Protein AF-0000000075571317 (afdb_homodimer)

Radius of gyration: 36.0 Å; Cα contacts (8 Å, |Δi|>4): 245; chains: 2; bounding box: 168×91×66 Å

InterPro domains:
  IPR026512 RGS7BP/RGS9BP family [PTHR21029] (3-105)

Sequence (342 aa):
MRQHSMANPKKIQELVHECNVQLALFRVATQGIGTAQDGASLRREVETAGRACQKAVEAANNVVLPQLRADEAEIARHGSLFIGCVGAYLIEMKRCVKLEKTFPAPTEPSVTRNQVERVESILDTLENLITVHYSTNEQPCLDKLQVTPRRRRATSCRPQCVCSKLKTSYAMRQHSMANPKKIQELVHECNVQLALFRVATQGIGTAQDGASLRREVETAGRACQKAVEAANNVVLPQLRADEAEIARHGSLFIGCVGAYLIEMKRCVKLEKTFPAPTEPSVTRNQVERVESILDTLENLITVHYSTNEQPCLDKLQVTPRRRRATSCRPQCVCSKLKTSYA

Secondary structure (DSSP, 8-state):
--------HHHHHHHHHHHHHHHHHHHHHHHTTTSTT-SHHHHHHHHHHHHHHHHHHHHHHHHHHHHHHHHHHHHHHHHHHHHHHHHHHHHHHHHHHHHHHHS--SS--SS-HHHHHHHHHHHHHHHHHHHHHHHHH----TTTT--------------------------/--------HHHHHHHHHHHHHHHHHHHHHHHTTTSTT-SHHHHHHHHHHHHHHHHHHHHHHHHHHHHHHHHHHHHHHHHHHHHHHHHHHHHHHHHHHHHHHHS--SS--SS-HHHHHHHHHHHHHHHHHHHHHHHHH--SHHHHT--------------------------

Organism: Caenorhabditis brenneri (NCBI:txid135651)

Solvent-accessible surface area (backbone atoms only — not comparable to full-atom values): 19622 Å² total; per-residue (Å²): 126,80,74,76,71,65,70,52,69,65,55,55,52,50,36,49,47,50,28,49,56,30,40,51,50,22,50,55,38,48,65,36,62,78,45,93,66,45,49,72,72,43,52,50,46,26,28,52,27,42,50,50,23,49,51,35,45,51,57,34,48,70,50,49,50,60,37,51,54,50,54,51,50,50,49,44,51,56,48,49,56,48,48,51,50,53,49,53,48,51,53,49,49,54,49,44,49,50,49,44,67,76,44,70,62,104,61,81,74,66,62,51,71,69,58,52,51,50,53,50,52,52,46,51,55,53,47,51,67,33,53,34,53,48,70,62,63,58,66,75,55,70,62,68,62,58,66,68,74,71,73,71,74,78,74,78,76,74,78,75,74,77,74,75,77,74,78,84,77,78,127,128,80,73,77,69,65,70,52,70,63,56,55,51,50,35,49,47,51,27,49,53,30,42,50,50,21,49,56,38,47,65,34,60,78,46,95,66,46,48,71,70,44,52,50,46,26,29,52,28,41,50,50,22,50,52,34,46,52,56,34,46,70,52,49,51,61,36,50,54,51,54,52,50,50,48,43,51,58,48,50,55,47,47,51,51,53,50,54,47,50,53,50,50,52,50,44,47,51,50,43,67,77,44,70,63,102,61,80,76,66,62,53,71,70,58,53,52,52,52,50,51,53,47,51,56,54,48,53,68,36,54,36,52,49,69,58,67,60,63,66,61,73,62,70,57,56,66,69,73,70,70,70,71,74,71,74,70,72,72,71,71,71,68,76,71,80,68,85,82,87,124

Nearest PDB structures (foldseek):
  4igg-assembly1_B  TM=5.575E-01  e=1.790E+00  Homo sapiens
  6zsj-assembly1_C  TM=6.523E-01  e=3.283E+00  Homo sapiens
  4igg-assembly1_A  TM=5.765E-01  e=2.359E+00  Homo sapiens
  1dov-assembly1_A  TM=4.696E-01  e=2.232E+00  Mus musculus
  6zsi-assembly1_C  TM=5.545E-01  e=3.874E+00  Homo sapiens

pLDDT: mean 77.48, std 28.89, range [19.06, 98.81]

Foldseek 3Di:
DPPPPLPDPVVLVVLVVQLVVLVVQLVVLVVCDPHPNDDDVSVVSNVVSVVSNVVSVVVSCVRPVVSVVVVLVVLLVVLVVVLVVLVVVLVVLVVQVVVCVVPPDPDPRPHDPVNSVVSVVVSVVSCVVNVVSVVVPPDCVVVVVPVPPPPPPPPPPPPPPVPPPPDPPPD/DPPPPLPDPVVLVVLVVQLVVLVVQLVVLVVCDPHPNDDDVSVVSNVVSVVSNVVSVVVSCVRPVVSVVVVLVVLLVVLVVVLVVLVVVLVVLVVQVVVCVVPPDPDDRPHDPVNSVVSVVVSVVSCVVNVVSVVVPPPDVVVVVPVPVPPPPPPCPPPPCCVVPDDDDDD

Structure (mmCIF, N/CA/C/O backbone):
data_AF-0000000075571317-model_v1
#
loop_
_entity.id
_entity.type
_entity.pdbx_description
1 polymer 'CBN-RSBP-1 protein'
#
loop_
_atom_site.group_PDB
_atom_site.id
_atom_site.type_symbol
_atom_site.label_atom_id
_atom_site.label_alt_id
_atom_site.label_comp_id
_atom_site.label_asym_id
_atom_site.label_entity_id
_atom_site.label_seq_id
_atom_site.pdbx_PDB_ins_code
_atom_site.Cartn_x
_atom_site.Cartn_y
_atom_site.Cartn_z
_atom_site.occupancy
_atom_site.B_iso_or_equiv
_atom_site.auth_seq_id
_atom_site.auth_comp_id
_atom_site.auth_asym_id
_atom_site.auth_atom_id
_atom_site.pdbx_PDB_model_num
ATOM 1 N N . MET A 1 1 ? 13.531 10.133 -17.641 1 25.98 1 MET A N 1
ATOM 2 C CA . MET A 1 1 ? 12.766 9.734 -16.469 1 25.98 1 MET A CA 1
ATOM 3 C C . MET A 1 1 ? 11.742 8.664 -16.828 1 25.98 1 MET A C 1
ATOM 5 O O . MET A 1 1 ? 10.727 8.961 -17.453 1 25.98 1 MET A O 1
ATOM 9 N N . ARG A 1 2 ? 12.086 7.52 -17.281 1 34.09 2 ARG A N 1
ATOM 10 C CA . ARG A 1 2 ? 11.164 6.484 -17.719 1 34.09 2 ARG A CA 1
ATOM 11 C C . ARG A 1 2 ? 9.977 6.363 -16.766 1 34.09 2 ARG A C 1
ATOM 13 O O . ARG A 1 2 ? 10.164 6.168 -15.555 1 34.09 2 ARG A O 1
ATOM 20 N N . GLN A 1 3 ? 9 7.09 -16.938 1 35.84 3 GLN A N 1
ATOM 21 C CA . GLN A 1 3 ? 7.723 6.945 -16.25 1 35.84 3 GLN A CA 1
ATOM 22 C C . GLN A 1 3 ? 7.395 5.477 -15.984 1 35.84 3 GLN A C 1
ATOM 24 O O . GLN A 1 3 ? 7.277 4.691 -16.922 1 35.84 3 GLN A O 1
ATOM 29 N N . HIS A 1 4 ? 8.164 4.727 -15.273 1 41.28 4 HIS A N 1
ATOM 30 C CA . HIS A 1 4 ? 7.945 3.309 -15 1 41.28 4 HIS A CA 1
ATOM 31 C C . HIS A 1 4 ? 6.457 2.967 -15 1 41.28 4 HIS A C 1
ATOM 33 O O . HIS A 1 4 ? 5.699 3.48 -14.18 1 41.28 4 HIS A O 1
ATOM 39 N N . SER A 1 5 ? 5.871 2.854 -16.094 1 47.47 5 SER A N 1
ATOM 40 C CA . SER A 1 5 ? 4.496 2.545 -16.484 1 47.47 5 SER A CA 1
ATOM 41 C C . SER A 1 5 ? 3.93 1.4 -15.641 1 47.47 5 SER A C 1
ATOM 43 O O . SER A 1 5 ? 4.531 0.326 -15.562 1 47.47 5 SER A O 1
ATOM 45 N N . MET A 1 6 ? 3.42 1.695 -14.453 1 54.31 6 MET A N 1
ATOM 46 C CA . MET A 1 6 ? 2.656 0.739 -13.656 1 54.31 6 MET A CA 1
ATOM 47 C C . MET A 1 6 ? 1.883 -0.222 -14.555 1 54.31 6 MET A C 1
ATOM 49 O O . MET A 1 6 ? 1.408 0.166 -15.625 1 54.31 6 MET A O 1
ATOM 53 N N . ALA A 1 7 ? 2.314 -1.366 -14.562 1 60.06 7 ALA A N 1
ATOM 54 C CA . ALA A 1 7 ? 1.569 -2.35 -15.344 1 60.06 7 ALA A CA 1
ATOM 55 C C . ALA A 1 7 ? 0.068 -2.082 -15.273 1 60.06 7 ALA A C 1
ATOM 57 O O . ALA A 1 7 ? -0.45 -1.69 -14.219 1 60.06 7 ALA A O 1
ATOM 58 N N . ASN A 1 8 ? -0.528 -1.935 -16.469 1 73.62 8 ASN A N 1
ATOM 59 C CA . ASN A 1 8 ? -1.965 -1.853 -16.703 1 73.62 8 ASN A CA 1
ATOM 60 C C . ASN A 1 8 ? -2.715 -2.98 -16.016 1 73.62 8 ASN A C 1
ATOM 62 O O . ASN A 1 8 ? -2.291 -4.137 -16.062 1 73.62 8 ASN A O 1
ATOM 66 N N . PRO A 1 9 ? -3.613 -2.678 -15.117 1 80.38 9 PRO A N 1
ATOM 67 C CA . PRO A 1 9 ? -4.41 -3.713 -14.453 1 80.38 9 PRO A CA 1
ATOM 68 C C . PRO A 1 9 ? -4.91 -4.785 -15.422 1 80.38 9 PRO A C 1
ATOM 70 O O . PRO A 1 9 ? -5.004 -5.957 -15.047 1 80.38 9 PRO A O 1
ATOM 73 N N . LYS A 1 10 ? -5.094 -4.395 -16.578 1 86.75 10 LYS A N 1
ATOM 74 C CA . LYS A 1 10 ? -5.559 -5.348 -17.578 1 86.75 10 LYS A CA 1
ATOM 75 C C . LYS A 1 10 ? -4.477 -6.371 -17.906 1 86.75 10 LYS A C 1
ATOM 77 O O . LYS A 1 10 ? -4.773 -7.551 -18.125 1 86.75 10 LYS A O 1
ATOM 82 N N . LYS A 1 11 ? -3.342 -5.914 -17.938 1 90.31 11 LYS A N 1
ATOM 83 C CA . LYS A 1 11 ? -2.227 -6.812 -18.219 1 90.31 11 LYS A CA 1
ATOM 84 C C . LYS A 1 11 ? -2.055 -7.852 -17.125 1 90.31 11 LYS A C 1
ATOM 86 O O . LYS A 1 11 ? -1.81 -9.023 -17.406 1 90.31 11 LYS A O 1
ATOM 91 N N . ILE A 1 12 ? -2.191 -7.461 -15.891 1 91.5 12 ILE A N 1
ATOM 92 C CA . ILE A 1 12 ? -2.064 -8.375 -14.758 1 91.5 12 ILE A CA 1
ATOM 93 C C . ILE A 1 12 ? -3.16 -9.438 -14.828 1 91.5 12 ILE A C 1
ATOM 95 O O . ILE A 1 12 ? -2.898 -10.625 -14.617 1 91.5 12 ILE A O 1
ATOM 99 N N . GLN A 1 13 ? -4.348 -9.031 -15.219 1 91.75 13 GLN A N 1
ATOM 100 C CA . GLN A 1 13 ? -5.473 -9.953 -15.336 1 91.75 13 GLN A CA 1
ATOM 101 C C . GLN A 1 13 ? -5.215 -11 -16.422 1 91.75 13 GLN A C 1
ATOM 103 O O . GLN A 1 13 ? -5.527 -12.172 -16.25 1 91.75 13 GLN A O 1
ATOM 108 N N . GLU A 1 14 ? -4.668 -10.523 -17.469 1 95.25 14 GLU A N 1
ATOM 109 C CA . GLU A 1 14 ? -4.363 -11.422 -18.562 1 95.25 14 GLU A CA 1
ATOM 110 C C . GLU A 1 14 ? -3.305 -12.453 -18.172 1 95.25 14 GLU A C 1
ATOM 112 O O . GLU A 1 14 ? -3.418 -13.633 -18.5 1 95.25 14 GLU A O 1
ATOM 117 N N . LEU A 1 15 ? -2.328 -11.977 -17.5 1 96.19 15 LEU A N 1
ATOM 118 C CA . LEU A 1 15 ? -1.255 -12.859 -17.062 1 96.19 15 LEU A CA 1
ATOM 119 C C . LEU A 1 15 ? -1.776 -13.906 -16.078 1 96.19 15 LEU A C 1
ATOM 121 O O . LEU A 1 15 ? -1.451 -15.086 -16.188 1 96.19 15 LEU A O 1
ATOM 125 N N . VAL A 1 16 ? -2.598 -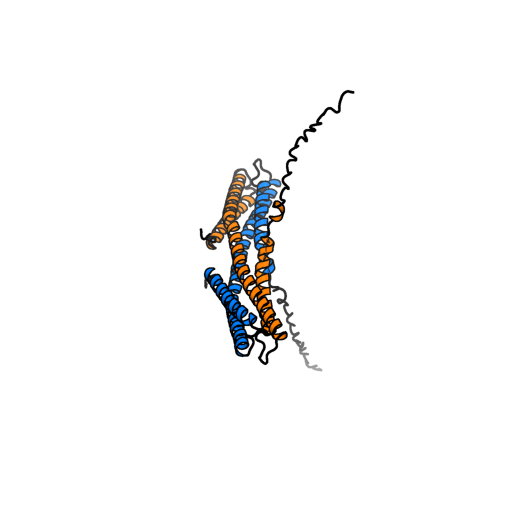13.516 -15.164 1 96.56 16 VAL A N 1
ATOM 126 C CA . VAL A 1 16 ? -3.182 -14.43 -14.195 1 96.56 16 VAL A CA 1
ATOM 127 C C . VAL A 1 16 ? -4.105 -15.414 -14.898 1 96.56 16 VAL A C 1
ATOM 129 O O . VAL A 1 16 ? -4.117 -16.609 -14.57 1 96.56 16 VAL A O 1
ATOM 132 N N . HIS A 1 17 ? -4.82 -14.914 -15.906 1 96.75 17 HIS A N 1
ATOM 133 C CA . HIS A 1 17 ? -5.684 -15.781 -16.703 1 96.75 17 HIS A CA 1
ATOM 134 C C . HIS A 1 17 ? -4.879 -16.875 -17.391 1 96.75 17 HIS A C 1
ATOM 136 O O . HIS A 1 17 ? -5.254 -18.047 -17.359 1 96.75 17 HIS A O 1
ATOM 142 N N . GLU A 1 18 ? -3.828 -16.469 -17.984 1 98 18 GLU A N 1
ATOM 143 C CA . GLU A 1 18 ? -2.965 -17.438 -18.656 1 98 18 GLU A CA 1
ATOM 144 C C . GLU A 1 18 ? -2.443 -18.469 -17.672 1 98 18 GLU A C 1
ATOM 146 O O . GLU A 1 18 ? -2.418 -19.672 -17.969 1 98 18 GLU A O 1
ATOM 151 N N . CYS A 1 19 ? -2.021 -18.062 -16.484 1 98.12 19 CYS A N 1
ATOM 152 C CA . CYS A 1 19 ? -1.603 -19 -15.438 1 98.12 19 CYS A CA 1
ATOM 153 C C . CYS A 1 19 ? -2.709 -20 -15.125 1 98.12 19 CYS A C 1
ATOM 155 O O . CYS A 1 19 ? -2.455 -21.203 -15.016 1 98.12 19 CYS A O 1
ATOM 157 N N . ASN A 1 20 ? -3.902 -19.516 -15.062 1 97.75 20 ASN A N 1
ATOM 158 C CA . ASN A 1 20 ? -5.035 -20.359 -14.703 1 97.75 20 ASN A CA 1
ATOM 159 C C . ASN A 1 20 ? -5.344 -21.375 -15.805 1 97.75 20 ASN A C 1
ATOM 161 O O . ASN A 1 20 ? -5.699 -22.516 -15.523 1 97.75 20 ASN A O 1
ATOM 165 N N . VAL A 1 21 ? -5.242 -20.953 -17.016 1 98.75 21 VAL A N 1
ATOM 166 C CA . VAL A 1 21 ? -5.457 -21.844 -18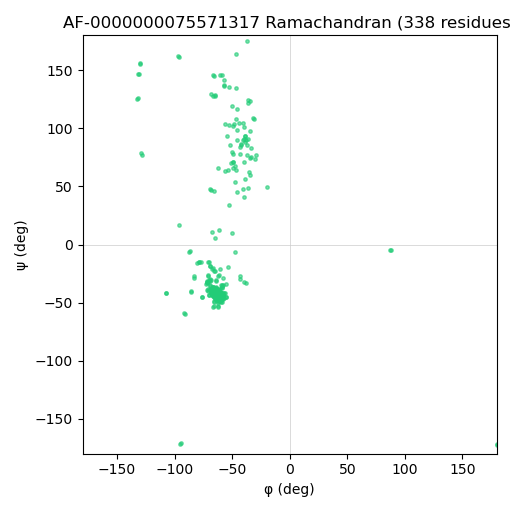.156 1 98.75 21 VAL A CA 1
ATOM 167 C C . VAL A 1 21 ? -4.418 -22.969 -18.125 1 98.75 21 VAL A C 1
ATOM 169 O O . VAL A 1 21 ? -4.766 -24.141 -18.219 1 98.75 21 VAL A O 1
ATOM 172 N N . GLN A 1 22 ? -3.18 -22.625 -17.953 1 98.69 22 GLN A N 1
ATOM 173 C CA . GLN A 1 22 ? -2.113 -23.609 -17.906 1 98.69 22 GLN A CA 1
ATOM 174 C C . GLN A 1 22 ? -2.273 -24.531 -16.688 1 98.69 22 GLN A C 1
ATOM 176 O O . GLN A 1 22 ? -2.014 -25.734 -16.781 1 98.69 22 GLN A O 1
ATOM 181 N N . LEU A 1 23 ? -2.65 -23.984 -15.586 1 98.81 23 LEU A N 1
ATOM 182 C CA . LEU A 1 23 ? -2.893 -24.781 -14.383 1 98.81 23 LEU A CA 1
ATOM 183 C C . LEU A 1 23 ? -4.008 -25.797 -14.617 1 98.81 23 LEU A C 1
ATOM 185 O O . LEU A 1 23 ? -3.906 -26.938 -14.188 1 98.81 23 LEU A O 1
ATOM 189 N N . ALA A 1 24 ? -5.059 -25.375 -15.266 1 98.81 24 ALA A N 1
ATOM 190 C CA . ALA A 1 24 ? -6.16 -26.281 -15.578 1 98.81 24 ALA A CA 1
ATOM 191 C C . ALA A 1 24 ? -5.672 -27.469 -16.406 1 98.81 24 ALA A C 1
ATOM 193 O O . ALA A 1 24 ? -6.055 -28.609 -16.156 1 98.81 24 ALA A O 1
ATOM 194 N N . LEU A 1 25 ? -4.859 -27.281 -17.406 1 98.75 25 LEU A N 1
ATOM 195 C CA . LEU A 1 25 ? -4.312 -28.344 -18.25 1 98.75 25 LEU A CA 1
ATOM 196 C C . LEU A 1 25 ? -3.408 -29.266 -17.438 1 98.75 25 LEU A C 1
ATOM 198 O O . LEU A 1 25 ? -3.469 -30.484 -17.594 1 98.75 25 LEU A O 1
ATOM 202 N N . PHE A 1 26 ? -2.623 -28.672 -16.641 1 98.81 26 PHE A N 1
ATOM 203 C CA . PHE A 1 26 ? -1.759 -29.438 -15.75 1 98.81 26 PHE A CA 1
ATOM 204 C C . PHE A 1 26 ? -2.584 -30.344 -14.836 1 98.81 26 PHE A C 1
ATOM 206 O O . PHE A 1 26 ? -2.299 -31.531 -14.695 1 98.81 26 PHE A O 1
ATOM 213 N N . ARG A 1 27 ? -3.633 -29.734 -14.273 1 98.62 27 ARG A N 1
ATOM 214 C CA . ARG A 1 27 ? -4.527 -30.484 -13.398 1 98.62 27 ARG A CA 1
ATOM 215 C C . ARG A 1 27 ? -5.172 -31.656 -14.133 1 98.62 27 ARG A C 1
ATOM 217 O O . ARG A 1 27 ? -5.242 -32.781 -13.602 1 98.62 27 ARG A O 1
ATOM 224 N N . VAL A 1 28 ? -5.57 -31.406 -15.266 1 98.56 28 VAL A N 1
ATOM 225 C CA . VAL A 1 28 ? -6.223 -32.438 -16.062 1 98.56 28 VAL A CA 1
ATOM 226 C C . VAL A 1 28 ? -5.25 -33.562 -16.328 1 98.56 28 VAL A C 1
ATOM 228 O O . VAL A 1 28 ? -5.59 -34.75 -16.141 1 98.56 28 VAL A O 1
ATOM 231 N N . ALA A 1 29 ? -4.074 -33.25 -16.766 1 98.69 29 ALA A N 1
ATOM 232 C CA . ALA A 1 29 ? -3.068 -34.281 -17.047 1 98.69 29 ALA A CA 1
ATOM 233 C C . ALA A 1 29 ? -2.719 -35.062 -15.781 1 98.69 29 ALA A C 1
ATOM 235 O O . ALA A 1 29 ? -2.65 -36.281 -15.805 1 98.69 29 ALA A O 1
ATOM 236 N N . THR A 1 30 ? -2.566 -34.344 -14.664 1 98.62 30 THR A N 1
ATOM 237 C CA . THR A 1 30 ? -2.182 -34.969 -13.398 1 98.62 30 THR A CA 1
ATOM 238 C C . THR A 1 30 ? -3.256 -35.938 -12.914 1 98.62 30 THR A C 1
ATOM 240 O O . THR A 1 30 ? -2.945 -36.938 -12.297 1 98.62 30 THR A O 1
ATOM 243 N N . GLN A 1 31 ? -4.445 -35.656 -13.234 1 98.31 31 GLN A N 1
ATOM 244 C CA . GLN A 1 31 ? -5.582 -36.469 -12.789 1 98.31 31 GLN A CA 1
ATOM 245 C C . GLN A 1 31 ? -5.531 -37.875 -13.383 1 98.31 31 GLN A C 1
ATOM 247 O O . GLN A 1 31 ? -6.129 -38.812 -12.844 1 98.31 31 GLN A O 1
ATOM 252 N N . GLY A 1 32 ? -4.871 -38.062 -14.461 1 98.5 32 GLY A N 1
ATOM 253 C CA . GLY A 1 32 ? -4.801 -39.344 -15.148 1 98.5 32 GLY A CA 1
ATOM 254 C C . GLY A 1 32 ? -3.82 -40.312 -14.508 1 98.5 32 GLY A C 1
ATOM 255 O O . GLY A 1 32 ? -3.838 -41.5 -14.797 1 98.5 32 GLY A O 1
ATOM 256 N N . ILE A 1 33 ? -2.951 -39.812 -13.633 1 98.44 33 ILE A N 1
ATOM 257 C CA . ILE A 1 33 ? -1.932 -40.656 -13.023 1 98.44 33 ILE A CA 1
ATOM 258 C C . ILE A 1 33 ? -2.598 -41.719 -12.148 1 98.44 33 ILE A C 1
ATOM 260 O O . ILE A 1 33 ? -3.465 -41.406 -11.328 1 98.44 33 ILE A O 1
ATOM 264 N N . GLY A 1 34 ? -2.268 -43.031 -12.312 1 97.88 34 GLY A N 1
ATOM 265 C CA . GLY A 1 34 ? -2.775 -44.125 -11.508 1 97.88 34 GLY A CA 1
ATOM 266 C C . GLY A 1 34 ? -4.086 -44.688 -12.031 1 97.88 34 GLY A C 1
ATOM 267 O O . GLY A 1 34 ? -4.645 -45.625 -11.445 1 97.88 34 GLY A O 1
ATOM 268 N N . THR A 1 35 ? -4.594 -44.031 -13.062 1 98.19 35 THR A N 1
ATOM 269 C CA . THR A 1 35 ? -5.82 -44.531 -13.68 1 98.19 35 THR A CA 1
ATOM 270 C C . THR A 1 35 ? -5.5 -45.438 -14.875 1 98.19 35 THR A C 1
ATOM 272 O O . THR A 1 35 ? -4.336 -45.719 -15.148 1 98.19 35 THR A O 1
ATOM 275 N N . ALA A 1 36 ? -6.512 -45.844 -15.695 1 97.62 36 ALA A N 1
ATOM 276 C CA . ALA A 1 36 ? -6.359 -46.688 -16.875 1 97.62 36 ALA A CA 1
ATOM 277 C C . ALA A 1 36 ? -5.602 -45.969 -17.984 1 97.62 36 ALA A C 1
ATOM 279 O O . ALA A 1 36 ? -5.055 -46.594 -18.891 1 97.62 36 ALA A O 1
ATOM 280 N N . GLN A 1 37 ? -5.609 -44.625 -17.875 1 97.12 37 GLN A N 1
ATOM 281 C CA . GLN A 1 37 ? -4.973 -43.812 -18.906 1 97.12 37 GLN A CA 1
ATOM 282 C C . GLN A 1 37 ? -3.486 -43.625 -18.609 1 97.12 37 GLN A C 1
ATOM 284 O O . GLN A 1 37 ? -2.756 -43.062 -19.438 1 97.12 37 GLN A O 1
ATOM 289 N N . ASP A 1 38 ? -3.084 -44.125 -17.438 1 97.31 38 ASP A N 1
ATOM 290 C CA . ASP A 1 38 ? -1.705 -43.875 -17.016 1 97.31 38 ASP A CA 1
ATOM 291 C C . ASP A 1 38 ? -0.724 -44.625 -17.922 1 97.31 38 ASP A C 1
ATOM 293 O O . ASP A 1 38 ? -0.868 -45.844 -18.141 1 97.31 38 ASP A O 1
ATOM 297 N N . GLY A 1 39 ? 0.248 -44.094 -18.469 1 96.06 39 GLY A N 1
ATOM 298 C CA . GLY A 1 39 ? 1.265 -44.594 -19.359 1 96.06 39 GLY A CA 1
ATOM 299 C C . GLY A 1 39 ? 2.283 -43.562 -19.797 1 96.06 39 GLY A C 1
ATOM 300 O O . GLY A 1 39 ? 2.297 -42.438 -19.266 1 96.06 39 GLY A O 1
ATOM 301 N N . ALA A 1 40 ? 3.115 -43.906 -20.703 1 95.88 40 ALA A N 1
ATOM 302 C CA . ALA A 1 40 ? 4.223 -43.031 -21.125 1 95.88 40 ALA A CA 1
ATOM 303 C C . ALA A 1 40 ? 3.715 -41.75 -21.75 1 95.88 40 ALA A C 1
ATOM 305 O O . ALA A 1 40 ? 4.273 -40.688 -21.516 1 95.88 40 ALA A O 1
ATOM 306 N N . SER A 1 41 ? 2.674 -41.906 -22.625 1 96.94 41 SER A N 1
ATOM 307 C CA . SER A 1 41 ? 2.129 -40.75 -23.297 1 96.94 41 SER A CA 1
ATOM 308 C C . SER A 1 41 ? 1.54 -39.75 -22.281 1 96.94 41 SER A C 1
ATOM 310 O O . SER A 1 41 ? 1.781 -38.562 -22.375 1 96.94 41 SER A O 1
ATOM 312 N N . LEU A 1 42 ? 0.768 -40.25 -21.266 1 97.88 42 LEU A N 1
ATOM 313 C CA . LEU A 1 42 ? 0.181 -39.375 -20.25 1 97.88 42 LEU A CA 1
ATOM 314 C C . LEU A 1 42 ? 1.267 -38.688 -19.422 1 97.88 42 LEU A C 1
ATOM 316 O O . LEU A 1 42 ? 1.172 -37.5 -19.125 1 97.88 42 LEU A O 1
ATOM 320 N N . ARG A 1 43 ? 2.27 -39.438 -19.062 1 97.69 43 ARG A N 1
ATOM 321 C CA . ARG A 1 43 ? 3.344 -38.875 -18.25 1 97.69 43 ARG A CA 1
ATOM 322 C C . ARG A 1 43 ? 4.086 -37.781 -18.984 1 97.69 43 ARG A C 1
ATOM 324 O O . ARG A 1 43 ? 4.488 -36.781 -18.375 1 97.69 43 ARG A O 1
ATOM 331 N N . ARG A 1 44 ? 4.266 -37.906 -20.219 1 97.31 44 ARG A N 1
ATOM 332 C CA . ARG A 1 44 ? 4.848 -36.844 -21.016 1 97.31 44 ARG A CA 1
ATOM 333 C C . ARG A 1 44 ? 3.943 -35.594 -21.031 1 97.31 44 ARG A C 1
ATOM 335 O O . ARG A 1 44 ? 4.426 -34.469 -20.969 1 97.31 44 ARG A O 1
ATOM 342 N N . GLU A 1 45 ? 2.633 -35.844 -21.141 1 98.19 45 GLU A N 1
ATOM 343 C CA . GLU A 1 45 ? 1.67 -34.75 -21.094 1 98.19 45 GLU A CA 1
ATOM 344 C C . GLU A 1 45 ? 1.722 -34 -19.766 1 98.19 45 GLU A C 1
ATOM 346 O O . GLU A 1 45 ? 1.665 -32.781 -19.719 1 98.19 45 GLU A O 1
ATOM 351 N N . VAL A 1 46 ? 1.825 -34.688 -18.672 1 98.69 46 VAL A N 1
ATOM 352 C CA . VAL A 1 46 ? 1.922 -34.125 -17.344 1 98.69 46 VAL A CA 1
ATOM 353 C C . VAL A 1 46 ? 3.152 -33.219 -17.266 1 98.69 46 VAL A C 1
ATOM 355 O O . VAL A 1 46 ? 3.066 -32.062 -16.797 1 98.69 46 VAL A O 1
ATOM 358 N N . GLU A 1 47 ? 4.254 -33.719 -17.703 1 97.62 47 GLU A N 1
ATOM 359 C CA . GLU A 1 47 ? 5.496 -32.938 -17.688 1 97.62 47 GLU A CA 1
ATOM 360 C C . GLU A 1 47 ? 5.363 -31.672 -18.516 1 97.62 47 GLU A C 1
ATOM 362 O O . GLU A 1 47 ? 5.738 -30.594 -18.047 1 97.62 47 GLU A O 1
ATOM 367 N N . THR A 1 48 ? 4.836 -31.859 -19.734 1 98.19 48 THR A N 1
ATOM 368 C CA . THR A 1 48 ? 4.691 -30.719 -20.656 1 98.19 48 THR A CA 1
ATOM 369 C C . THR A 1 48 ? 3.752 -29.672 -20.062 1 98.19 48 THR A C 1
ATOM 371 O O . THR A 1 48 ? 4.055 -28.484 -20.094 1 98.19 48 THR A O 1
ATOM 374 N N . ALA A 1 49 ? 2.605 -30.094 -19.562 1 98.69 49 ALA A N 1
ATOM 375 C CA . ALA A 1 49 ? 1.642 -29.188 -18.953 1 98.69 49 ALA A CA 1
ATOM 376 C C . ALA A 1 49 ? 2.234 -28.5 -17.719 1 98.69 49 ALA A C 1
ATOM 378 O O . ALA A 1 49 ? 2.002 -27.312 -17.5 1 98.69 49 ALA A O 1
ATOM 379 N N . GLY A 1 50 ? 2.982 -29.25 -16.891 1 98.19 50 GLY A N 1
ATOM 380 C CA . GLY A 1 50 ? 3.654 -28.672 -15.734 1 98.19 50 GLY A CA 1
ATOM 381 C C . GLY A 1 50 ? 4.652 -27.594 -16.109 1 98.19 50 GLY A C 1
ATOM 382 O O . GLY A 1 50 ? 4.699 -26.547 -15.477 1 98.19 50 GLY A O 1
ATOM 383 N N . ARG A 1 51 ? 5.371 -27.891 -17.141 1 97.5 51 ARG A N 1
ATOM 384 C CA . ARG A 1 51 ? 6.371 -26.938 -17.594 1 97.5 51 ARG A CA 1
ATOM 385 C C . ARG A 1 51 ? 5.707 -25.688 -18.156 1 97.5 51 ARG A C 1
ATOM 387 O O . ARG A 1 51 ? 6.188 -24.562 -17.922 1 97.5 51 ARG A O 1
ATOM 394 N N . ALA A 1 52 ? 4.668 -25.891 -18.891 1 98.44 52 ALA A N 1
ATOM 395 C CA . ALA A 1 52 ? 3.938 -24.75 -19.438 1 98.44 52 ALA A CA 1
ATOM 396 C C . ALA A 1 52 ? 3.375 -23.875 -18.312 1 98.44 52 ALA A C 1
ATOM 398 O O . ALA A 1 52 ? 3.426 -22.656 -18.391 1 98.44 52 ALA A O 1
ATOM 399 N N . CYS A 1 53 ? 2.896 -24.5 -17.312 1 98.5 53 CYS A N 1
ATOM 400 C CA . CYS A 1 53 ? 2.363 -23.781 -16.156 1 98.5 53 CYS A CA 1
ATOM 401 C C . CYS A 1 53 ? 3.465 -23.016 -15.43 1 98.5 53 CYS A C 1
ATOM 403 O O . CYS A 1 53 ? 3.285 -21.859 -15.07 1 98.5 53 CYS A O 1
ATOM 405 N N . GLN A 1 54 ? 4.52 -23.625 -15.25 1 98 54 GLN A N 1
ATOM 406 C CA . GLN A 1 54 ? 5.672 -23 -14.617 1 98 54 GLN A CA 1
ATOM 407 C C . GLN A 1 54 ? 6.102 -21.75 -15.375 1 98 54 GLN A C 1
ATOM 409 O O . GLN A 1 54 ? 6.34 -20.703 -14.773 1 98 54 GLN A O 1
ATOM 414 N N . LYS A 1 55 ? 6.164 -21.875 -16.656 1 98.06 55 LYS A N 1
ATOM 415 C CA . LYS A 1 55 ? 6.566 -20.75 -17.484 1 98.06 55 LYS A CA 1
ATOM 416 C C . LYS A 1 55 ? 5.582 -19.578 -17.359 1 98.06 55 LYS A C 1
ATOM 418 O O . LYS A 1 55 ? 5.992 -18.422 -17.281 1 98.06 55 LYS A O 1
ATOM 423 N N . ALA A 1 56 ? 4.332 -19.938 -17.375 1 98.38 56 ALA A N 1
ATOM 424 C CA . ALA A 1 56 ? 3.305 -18.906 -17.234 1 98.38 56 ALA A CA 1
ATOM 425 C C . ALA A 1 56 ? 3.414 -18.188 -15.898 1 98.38 56 ALA A C 1
ATOM 427 O O . ALA A 1 56 ? 3.32 -16.953 -15.828 1 98.38 56 ALA A O 1
ATOM 428 N N . VAL A 1 57 ? 3.648 -18.906 -14.805 1 98 57 VAL A N 1
ATOM 429 C CA . VAL A 1 57 ? 3.746 -18.344 -13.461 1 98 57 VAL A CA 1
ATOM 430 C C . VAL A 1 57 ? 4.988 -17.453 -13.367 1 98 57 VAL A C 1
ATOM 432 O O . VAL A 1 57 ? 4.93 -16.344 -12.82 1 98 57 VAL A O 1
ATOM 435 N N . GLU A 1 58 ? 6.023 -17.938 -13.906 1 97.06 58 GLU A N 1
ATOM 436 C CA . GLU A 1 58 ? 7.254 -17.156 -13.867 1 97.06 58 GLU A CA 1
ATOM 437 C C . GLU A 1 58 ? 7.113 -15.867 -14.664 1 97.06 58 GLU A C 1
ATOM 439 O O . GLU A 1 58 ? 7.578 -14.812 -14.234 1 97.06 58 GLU A O 1
ATOM 444 N N . ALA A 1 59 ? 6.508 -15.969 -15.797 1 96.69 59 ALA A N 1
ATOM 445 C CA . ALA A 1 59 ? 6.273 -14.789 -16.609 1 96.69 59 ALA A CA 1
ATOM 446 C C . ALA A 1 59 ? 5.398 -13.773 -15.883 1 96.69 59 ALA A C 1
ATOM 448 O O . ALA A 1 59 ? 5.695 -12.578 -15.883 1 96.69 59 ALA A O 1
ATOM 449 N N . ALA A 1 60 ? 4.367 -14.258 -15.266 1 97.25 60 ALA A N 1
ATOM 450 C CA . ALA A 1 60 ? 3.488 -13.383 -14.5 1 97.25 60 ALA A CA 1
ATOM 451 C C . ALA A 1 60 ? 4.223 -12.758 -13.312 1 97.25 60 ALA A C 1
ATOM 453 O O . ALA A 1 60 ? 4.105 -11.562 -13.062 1 97.25 60 ALA A O 1
ATOM 454 N N . ASN A 1 61 ? 4.977 -13.539 -12.609 1 96.75 61 ASN A N 1
ATOM 455 C CA . ASN A 1 61 ? 5.734 -13.07 -11.453 1 96.75 61 ASN A CA 1
ATOM 456 C C . ASN A 1 61 ? 6.707 -11.961 -11.828 1 96.75 61 ASN A C 1
ATOM 458 O O . ASN A 1 61 ? 6.883 -11 -11.078 1 96.75 61 ASN A O 1
ATOM 462 N N . ASN A 1 62 ? 7.281 -12.07 -12.961 1 95.56 62 ASN A N 1
ATOM 463 C CA . ASN A 1 62 ? 8.273 -11.109 -13.43 1 95.56 62 ASN A CA 1
ATOM 464 C C . ASN A 1 62 ? 7.641 -9.766 -13.758 1 95.56 62 ASN A C 1
ATOM 466 O O . ASN A 1 62 ? 8.344 -8.758 -13.867 1 95.56 62 ASN A O 1
ATOM 470 N N . VAL A 1 63 ? 6.43 -9.727 -13.875 1 94.56 63 VAL A N 1
ATOM 471 C CA . VAL A 1 63 ? 5.723 -8.492 -14.188 1 94.56 63 VAL A CA 1
ATOM 472 C C . VAL A 1 63 ? 4.984 -7.992 -12.953 1 94.56 63 VAL A C 1
ATOM 474 O O . VAL A 1 63 ? 5.074 -6.812 -12.602 1 94.56 63 VAL A O 1
ATOM 477 N N . VAL A 1 64 ? 4.363 -8.898 -12.227 1 93.31 64 VAL A N 1
ATOM 478 C CA . VAL A 1 64 ? 3.447 -8.547 -11.148 1 93.31 64 VAL A CA 1
ATOM 479 C C . VAL A 1 64 ? 4.238 -8.094 -9.922 1 93.31 64 VAL A C 1
ATOM 481 O O . VAL A 1 64 ? 3.922 -7.07 -9.312 1 93.31 64 VAL A O 1
ATOM 484 N N . LEU A 1 65 ? 5.238 -8.812 -9.594 1 93.44 65 LEU A N 1
ATOM 485 C CA . LEU A 1 65 ? 5.973 -8.547 -8.367 1 93.44 65 LEU A CA 1
ATOM 486 C C . LEU A 1 65 ? 6.605 -7.16 -8.398 1 93.44 65 LEU A C 1
ATOM 488 O O . LEU A 1 65 ? 6.383 -6.352 -7.492 1 93.44 65 LEU A O 1
ATOM 492 N N . PRO A 1 66 ? 7.355 -6.848 -9.422 1 92.5 66 PRO A N 1
ATOM 493 C CA . PRO A 1 66 ? 7.914 -5.496 -9.461 1 92.5 66 PRO A CA 1
ATOM 494 C C . PRO A 1 66 ? 6.836 -4.41 -9.461 1 92.5 66 PRO A C 1
ATOM 496 O O . PRO A 1 66 ? 7.027 -3.348 -8.867 1 92.5 66 PRO A O 1
ATOM 499 N N . GLN A 1 67 ? 5.75 -4.645 -10.078 1 89.44 67 GLN A N 1
ATOM 500 C CA . GLN A 1 67 ? 4.664 -3.67 -10.109 1 89.44 67 GLN A CA 1
ATOM 501 C C . GLN A 1 67 ? 4.082 -3.453 -8.711 1 89.44 67 GLN A C 1
ATOM 503 O O . GLN A 1 67 ? 3.844 -2.314 -8.305 1 89.44 67 GLN A O 1
ATOM 508 N N . LEU A 1 68 ? 3.832 -4.508 -8 1 89.75 68 LEU A N 1
ATOM 509 C CA . LEU A 1 68 ? 3.312 -4.402 -6.641 1 89.75 68 LEU A CA 1
ATOM 510 C C . LEU A 1 68 ? 4.262 -3.605 -5.754 1 89.75 68 LEU A C 1
ATOM 512 O O . LEU A 1 68 ? 3.826 -2.746 -4.984 1 89.75 68 LEU A O 1
ATOM 516 N N . ARG A 1 69 ? 5.473 -3.896 -5.91 1 90.12 69 ARG A N 1
ATOM 517 C CA . ARG A 1 69 ? 6.48 -3.188 -5.129 1 90.12 69 ARG A CA 1
ATOM 518 C C . ARG A 1 69 ? 6.488 -1.7 -5.465 1 90.12 69 ARG A C 1
ATOM 520 O O . ARG A 1 69 ? 6.594 -0.856 -4.574 1 90.12 69 ARG A O 1
ATOM 527 N N . ALA A 1 70 ? 6.363 -1.382 -6.723 1 88.62 70 ALA A N 1
ATOM 528 C CA . ALA A 1 70 ? 6.367 0.006 -7.176 1 88.62 70 ALA A CA 1
ATOM 529 C C . ALA A 1 70 ? 5.137 0.754 -6.668 1 88.62 70 ALA A C 1
ATOM 531 O O . ALA A 1 70 ? 5.238 1.905 -6.238 1 88.62 70 ALA A O 1
ATOM 532 N N . ASP A 1 71 ? 4.02 0.119 -6.77 1 85.44 71 ASP A N 1
ATOM 533 C CA . ASP A 1 71 ? 2.785 0.739 -6.297 1 85.44 71 ASP A CA 1
ATOM 534 C C . ASP A 1 71 ? 2.846 0.999 -4.793 1 85.44 71 ASP A C 1
ATOM 536 O O . ASP A 1 71 ? 2.408 2.051 -4.32 1 85.44 71 ASP A O 1
ATOM 540 N N . GLU A 1 72 ? 3.363 0.097 -4.074 1 86 72 GLU A N 1
ATOM 541 C CA . GLU A 1 72 ? 3.529 0.259 -2.633 1 86 72 GLU A CA 1
ATOM 542 C C . GLU A 1 72 ? 4.457 1.427 -2.311 1 86 72 GLU A C 1
ATOM 544 O O . GLU A 1 72 ? 4.188 2.207 -1.396 1 86 72 GLU A O 1
ATOM 549 N N . ALA A 1 73 ? 5.48 1.526 -3.008 1 86.62 73 ALA A N 1
ATOM 550 C CA . ALA A 1 73 ? 6.453 2.596 -2.799 1 86.62 73 ALA A CA 1
ATOM 551 C C . ALA A 1 73 ? 5.836 3.963 -3.082 1 86.62 73 ALA A C 1
ATOM 553 O O . ALA A 1 73 ? 6.137 4.941 -2.395 1 86.62 73 ALA A O 1
ATOM 554 N N . GLU A 1 74 ? 5.027 4.027 -4.047 1 86.19 74 GLU A N 1
ATOM 555 C CA . GLU A 1 74 ? 4.387 5.293 -4.398 1 86.19 74 GLU A CA 1
ATOM 556 C C . GLU A 1 74 ? 3.414 5.738 -3.311 1 86.19 74 GLU A C 1
ATOM 558 O O . GLU A 1 74 ? 3.371 6.914 -2.951 1 86.19 74 GLU A O 1
ATOM 563 N N . ILE A 1 75 ? 2.666 4.816 -2.82 1 84.38 75 ILE A N 1
ATOM 564 C CA . ILE A 1 75 ? 1.755 5.109 -1.72 1 84.38 75 ILE A CA 1
ATOM 565 C C . ILE A 1 75 ? 2.543 5.629 -0.521 1 84.38 75 ILE A C 1
ATOM 567 O O . ILE A 1 75 ? 2.168 6.633 0.089 1 84.38 75 ILE A O 1
ATOM 571 N N . ALA A 1 76 ? 3.605 4.992 -0.259 1 86.81 76 ALA A N 1
ATOM 572 C CA . ALA A 1 76 ? 4.434 5.371 0.883 1 86.81 76 ALA A CA 1
ATOM 573 C C . ALA A 1 76 ? 5.031 6.762 0.69 1 86.81 76 ALA A C 1
ATOM 575 O O . ALA A 1 76 ? 5.098 7.555 1.634 1 86.81 76 ALA A O 1
ATOM 576 N N . ARG A 1 77 ? 5.414 7.047 -0.445 1 88.88 77 ARG A N 1
ATOM 577 C CA . ARG A 1 77 ? 6.055 8.328 -0.738 1 88.88 77 ARG A CA 1
ATOM 578 C C . ARG A 1 77 ? 5.074 9.477 -0.56 1 88.88 77 ARG A C 1
ATOM 580 O O . ARG A 1 77 ? 5.363 10.445 0.153 1 88.88 77 ARG A O 1
ATOM 587 N N . HIS A 1 78 ? 3.955 9.406 -1.192 1 86 78 HIS A N 1
ATOM 588 C CA . HIS A 1 78 ? 2.949 10.453 -1.096 1 86 78 HIS A CA 1
ATOM 589 C C . HIS A 1 78 ? 2.404 10.57 0.323 1 86 78 HIS A C 1
ATOM 591 O O . HIS A 1 78 ? 2.26 11.672 0.852 1 86 78 HIS A O 1
ATOM 597 N N . GLY A 1 79 ? 2.156 9.406 0.891 1 89.62 79 GLY A N 1
ATOM 598 C CA . GLY A 1 79 ? 1.675 9.398 2.264 1 89.62 79 GLY A CA 1
ATOM 599 C C . GLY A 1 79 ? 2.643 10.031 3.24 1 89.62 79 GLY A C 1
ATOM 600 O O . GLY A 1 79 ? 2.24 10.844 4.082 1 89.62 79 GLY A O 1
ATOM 601 N N . SER A 1 80 ? 3.846 9.758 3.057 1 93.25 80 SER A N 1
ATOM 602 C CA . SER A 1 80 ? 4.855 10.25 3.986 1 93.25 80 SER A CA 1
ATOM 603 C C . SER A 1 80 ? 5.008 11.766 3.887 1 93.25 80 SER A C 1
ATOM 605 O O . SER A 1 80 ? 5.156 12.445 4.902 1 93.25 80 SER A O 1
ATOM 607 N N . LEU A 1 81 ? 4.973 12.281 2.625 1 91.62 81 LEU A N 1
ATOM 608 C CA . LEU A 1 81 ? 5.07 13.719 2.426 1 91.62 81 LEU A CA 1
ATOM 609 C C . LEU A 1 81 ? 3.918 14.445 3.109 1 91.62 81 LEU A C 1
ATOM 611 O O . LEU A 1 81 ? 4.129 15.445 3.801 1 91.62 81 LEU A O 1
ATOM 615 N N . PHE A 1 82 ? 2.812 13.961 2.971 1 95.5 82 PHE A N 1
ATOM 616 C CA . PHE A 1 82 ? 1.635 14.594 3.547 1 95.5 82 PHE A CA 1
ATOM 617 C C . PHE A 1 82 ? 1.64 14.469 5.066 1 95.5 82 PHE A C 1
ATOM 619 O O . PHE A 1 82 ? 1.33 15.43 5.773 1 95.5 82 PHE A O 1
ATOM 626 N N . ILE A 1 83 ? 1.954 13.367 5.625 1 96.06 83 ILE A N 1
ATOM 627 C CA . ILE A 1 83 ? 2.076 13.141 7.059 1 96.06 83 ILE A CA 1
ATOM 628 C C . ILE A 1 83 ? 3.055 14.141 7.66 1 96.06 83 ILE A C 1
ATOM 630 O O . ILE A 1 83 ? 2.779 14.734 8.703 1 96.06 83 ILE A O 1
ATOM 634 N N . GLY A 1 84 ? 4.176 14.289 6.934 1 96.62 84 GLY A N 1
ATOM 635 C CA . GLY A 1 84 ? 5.148 15.258 7.406 1 96.62 84 GLY A CA 1
ATOM 636 C C . GLY A 1 84 ? 4.586 16.656 7.512 1 96.62 84 GLY A C 1
ATOM 637 O O . GLY A 1 84 ? 4.852 17.375 8.484 1 96.62 84 GLY A O 1
ATOM 638 N N . CYS A 1 85 ? 3.838 16.984 6.551 1 97.25 85 CYS A N 1
ATOM 639 C CA . CYS A 1 85 ? 3.219 18.297 6.52 1 97.25 85 CYS A CA 1
ATOM 640 C C . CYS A 1 85 ? 2.213 18.453 7.652 1 97.25 85 CYS A C 1
ATOM 642 O O . CYS A 1 85 ? 2.223 19.469 8.367 1 97.25 85 CYS A O 1
ATOM 644 N N . VAL A 1 86 ? 1.347 17.531 7.84 1 98.12 86 VAL A N 1
ATOM 645 C CA . VAL A 1 86 ? 0.333 17.562 8.891 1 98.12 86 VAL A CA 1
ATOM 646 C C . VAL A 1 86 ? 1.007 17.562 10.258 1 98.12 86 VAL A C 1
ATOM 648 O O . VAL A 1 86 ? 0.569 18.281 11.164 1 98.12 86 VAL A O 1
ATOM 651 N N . GLY A 1 87 ? 2.059 16.812 10.383 1 98.44 87 GLY A N 1
ATOM 652 C CA . GLY A 1 87 ? 2.818 16.812 11.625 1 98.44 87 GLY A CA 1
ATOM 653 C C . GLY A 1 87 ? 3.402 18.172 11.969 1 98.44 87 GLY A C 1
ATOM 654 O O . GLY A 1 87 ? 3.326 18.609 13.117 1 98.44 87 GLY A O 1
ATOM 655 N N . ALA A 1 88 ? 4.035 18.766 10.945 1 98.44 88 ALA A N 1
ATOM 656 C CA . ALA A 1 88 ? 4.59 20.094 11.141 1 98.44 88 ALA A CA 1
ATOM 657 C C . ALA A 1 88 ? 3.498 21.094 11.531 1 98.44 88 ALA A C 1
ATOM 659 O O . ALA A 1 88 ? 3.709 21.953 12.391 1 98.44 88 ALA A O 1
ATOM 660 N N . TYR A 1 89 ? 2.375 21.062 10.953 1 98.62 89 TYR A N 1
ATOM 661 C CA . TYR A 1 89 ? 1.239 21.906 11.281 1 98.62 89 TYR A CA 1
ATOM 662 C C . TYR A 1 89 ? 0.795 21.688 12.727 1 98.62 89 TYR A C 1
ATOM 664 O O . TYR A 1 89 ? 0.568 22.641 13.469 1 98.62 89 TYR A O 1
ATOM 672 N N . LEU A 1 90 ? 0.692 20.453 13.141 1 98.81 90 LEU A N 1
ATOM 673 C CA . LEU A 1 90 ? 0.307 20.125 14.508 1 98.81 90 LEU A CA 1
ATOM 674 C C . LEU A 1 90 ? 1.283 20.734 15.516 1 98.81 90 LEU A C 1
ATOM 676 O O . LEU A 1 90 ? 0.866 21.312 16.516 1 98.81 90 LEU A O 1
ATOM 680 N N . ILE A 1 91 ? 2.539 20.578 15.242 1 98.75 91 ILE A N 1
ATOM 681 C CA . ILE A 1 91 ? 3.572 21.141 16.109 1 98.75 91 ILE A CA 1
ATOM 682 C C . ILE A 1 91 ? 3.395 22.656 16.203 1 98.75 91 ILE A C 1
ATOM 684 O O . ILE A 1 91 ? 3.475 23.234 17.297 1 98.75 91 ILE A O 1
ATOM 688 N N . GLU A 1 92 ? 3.137 23.266 15.062 1 98.69 92 GLU A N 1
ATOM 689 C CA . GLU A 1 92 ? 2.967 24.719 15.062 1 98.69 92 GLU A CA 1
ATOM 690 C C . GLU A 1 92 ? 1.716 25.125 15.836 1 98.69 92 GLU A C 1
ATOM 692 O O . GLU A 1 92 ? 1.711 26.156 16.516 1 98.69 92 GLU A O 1
ATOM 697 N N . MET A 1 93 ? 0.681 24.375 15.758 1 98.62 93 MET A N 1
ATOM 698 C CA . MET A 1 93 ? -0.537 24.656 16.516 1 98.62 93 MET A CA 1
ATOM 699 C C . MET A 1 93 ? -0.259 24.641 18.016 1 98.62 93 MET A C 1
ATOM 701 O O . MET A 1 93 ? -0.66 25.547 18.734 1 98.62 93 MET A O 1
ATOM 705 N N . LYS A 1 94 ? 0.444 23.641 18.422 1 98.69 94 LYS A N 1
ATOM 706 C CA . LYS A 1 94 ? 0.764 23.5 19.844 1 98.69 94 LYS A CA 1
ATOM 707 C C . LYS A 1 94 ? 1.688 24.625 20.297 1 98.69 94 LYS A C 1
ATOM 709 O O . LYS A 1 94 ? 1.548 25.125 21.422 1 98.69 94 LYS A O 1
ATOM 714 N N . ARG A 1 95 ? 2.613 24.969 19.484 1 98.56 95 ARG A N 1
ATOM 715 C CA . ARG A 1 95 ? 3.486 26.094 19.781 1 98.56 95 ARG A CA 1
ATOM 716 C C . ARG A 1 95 ? 2.682 27.391 19.938 1 98.56 95 ARG A C 1
ATOM 718 O O . ARG A 1 95 ? 2.928 28.172 20.859 1 98.56 95 ARG A O 1
ATOM 725 N N . CYS A 1 96 ? 1.754 27.594 19.062 1 98.62 96 CYS A N 1
ATOM 726 C CA . CYS A 1 96 ? 0.881 28.766 19.125 1 98.62 96 CYS A CA 1
ATOM 727 C C . CYS A 1 96 ? 0.113 28.797 20.453 1 98.62 96 CYS A C 1
ATOM 729 O O . CYS A 1 96 ? 0.072 29.828 21.125 1 98.62 96 CYS A O 1
ATOM 731 N N . VAL A 1 97 ? -0.407 27.656 20.797 1 98.19 97 VAL A N 1
ATOM 732 C CA . VAL A 1 97 ? -1.167 27.547 22.031 1 98.19 97 VAL A CA 1
ATOM 733 C C . VAL A 1 97 ? -0.276 27.906 23.219 1 98.19 97 VAL A C 1
ATOM 735 O O . VAL A 1 97 ? -0.681 28.672 24.094 1 98.19 97 VAL A O 1
ATOM 738 N N . LYS A 1 98 ? 0.937 27.422 23.25 1 98.19 98 LYS A N 1
ATOM 739 C CA . LYS A 1 98 ? 1.872 27.672 24.344 1 98.19 98 LYS A CA 1
ATOM 740 C C . LYS A 1 98 ? 2.242 29.141 24.422 1 98.19 98 LYS A C 1
ATOM 742 O O . LYS A 1 98 ? 2.283 29.719 25.516 1 98.19 98 LYS A O 1
ATOM 747 N N . LEU A 1 99 ? 2.523 29.766 23.312 1 98.25 99 LEU A N 1
ATOM 748 C CA . LEU A 1 99 ? 2.908 31.172 23.281 1 98.25 99 LEU A CA 1
ATOM 749 C C . LEU A 1 99 ? 1.763 32.062 23.766 1 98.25 99 LEU A C 1
ATOM 751 O O . LEU A 1 99 ? 1.982 33.031 24.516 1 98.25 99 LEU A O 1
ATOM 755 N N . GLU A 1 100 ? 0.566 31.719 23.359 1 97.88 100 GLU A N 1
ATOM 756 C CA . GLU A 1 100 ? -0.583 32.531 23.766 1 97.88 100 GLU A CA 1
ATOM 757 C C . GLU A 1 100 ? -0.846 32.375 25.266 1 97.88 100 GLU A C 1
ATOM 759 O O . GLU A 1 100 ? -1.349 33.312 25.891 1 97.88 100 GLU A O 1
ATOM 764 N N . LYS A 1 101 ? -0.507 31.234 25.797 1 97.44 101 LYS A N 1
ATOM 765 C CA . LYS A 1 101 ? -0.62 31.062 27.25 1 97.44 101 LYS A CA 1
ATOM 766 C C . LYS A 1 101 ? 0.447 31.859 27.984 1 97.44 101 LYS A C 1
ATOM 768 O O . LYS A 1 101 ? 0.184 32.406 29.047 1 97.44 101 LYS A O 1
ATOM 773 N N . THR A 1 102 ? 1.647 31.906 27.469 1 97.88 102 THR A N 1
ATOM 774 C CA . THR A 1 102 ? 2.771 32.625 28.062 1 97.88 102 THR A CA 1
ATOM 775 C C . THR A 1 102 ? 2.598 34.125 27.922 1 97.88 102 THR A C 1
ATOM 777 O O . THR A 1 102 ? 2.971 34.906 28.828 1 97.88 102 THR A O 1
ATOM 780 N N . PHE A 1 103 ? 1.979 34.594 26.844 1 98 103 PHE A N 1
ATOM 781 C CA . PHE A 1 103 ? 1.732 36 26.547 1 98 103 PHE A CA 1
ATOM 782 C C . PHE A 1 103 ? 0.263 36.25 26.219 1 98 103 PHE A C 1
ATOM 784 O O . PHE A 1 103 ? -0.092 36.438 25.062 1 98 103 PHE A O 1
ATOM 791 N N . PRO A 1 104 ? -0.539 36.281 27.219 1 96 104 PRO A N 1
ATOM 792 C CA . PRO A 1 104 ? -1.985 36.375 27 1 96 104 PRO A CA 1
ATOM 793 C C . PRO A 1 104 ? -2.4 37.719 26.391 1 96 104 PRO A C 1
ATOM 795 O O . PRO A 1 104 ? -1.728 38.719 26.594 1 96 104 PRO A O 1
ATOM 798 N N . ALA A 1 105 ? -3.414 37.719 25.562 1 93.62 105 ALA A N 1
ATOM 799 C CA . ALA A 1 105 ? -4.047 38.875 24.969 1 93.62 105 ALA A CA 1
ATOM 800 C C . ALA A 1 105 ? -5.566 38.812 25.109 1 93.62 105 ALA A C 1
ATOM 802 O O . ALA A 1 105 ? -6.133 37.75 25.266 1 93.62 105 ALA A O 1
ATOM 803 N N . PRO A 1 106 ? -6.16 40 25.25 1 91.81 106 PRO A N 1
ATOM 804 C CA . PRO A 1 106 ? -7.621 40.031 25.375 1 91.81 106 PRO A CA 1
ATOM 805 C C . PRO A 1 106 ? -8.328 39.625 24.078 1 91.81 106 PRO A C 1
ATOM 807 O O . PRO A 1 106 ? -9.102 40.438 23.531 1 91.81 106 PRO A O 1
ATOM 810 N N . THR A 1 107 ? -7.965 38.562 23.406 1 90.12 107 THR A N 1
ATOM 811 C CA . THR A 1 107 ? -8.555 38.031 22.203 1 90.12 107 THR A CA 1
ATOM 812 C C . THR A 1 107 ? -8.836 36.531 22.359 1 90.12 107 THR A C 1
ATOM 814 O O . THR A 1 107 ? -8.336 35.906 23.297 1 90.12 107 THR A O 1
ATOM 817 N N . GLU A 1 108 ? -9.812 36.031 21.562 1 91.25 108 GLU A N 1
ATOM 818 C CA . GLU A 1 108 ? -10.055 34.594 21.531 1 91.25 108 GLU A CA 1
ATOM 819 C C . GLU A 1 108 ? -8.82 33.844 21.094 1 91.25 108 GLU A C 1
ATOM 821 O O . GLU A 1 108 ? -8.047 34.312 20.25 1 91.25 108 GLU A O 1
ATOM 826 N N . PRO A 1 109 ? -8.633 32.688 21.641 1 93.69 109 PRO A N 1
ATOM 827 C CA . PRO A 1 109 ? -7.492 31.875 21.188 1 93.69 109 PRO A CA 1
ATOM 828 C C . PRO A 1 109 ? -7.512 31.594 19.688 1 93.69 109 PRO A C 1
ATOM 830 O O . PRO A 1 109 ? -8.578 31.375 19.125 1 93.69 109 PRO A O 1
ATOM 833 N N . SER A 1 110 ? -6.367 31.719 19.094 1 95.06 110 SER A N 1
ATOM 834 C CA . SER A 1 110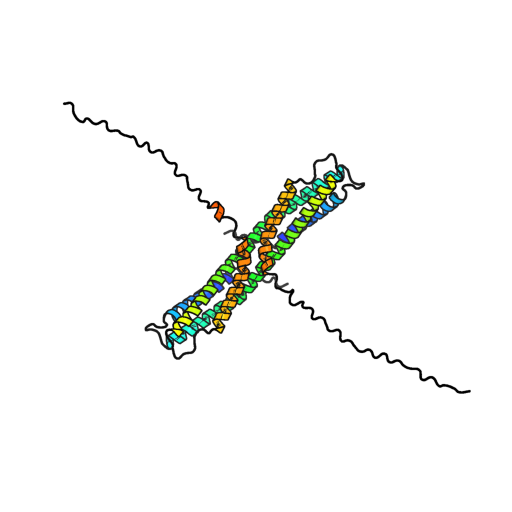 ? -6.242 31.5 17.656 1 95.06 110 SER A CA 1
ATOM 835 C C . SER A 1 110 ? -6.398 30.031 17.297 1 95.06 110 SER A C 1
ATOM 837 O O . SER A 1 110 ? -6.797 29.688 16.188 1 95.06 110 SER A O 1
ATOM 839 N N . VAL A 1 111 ? -6.07 29.109 18.266 1 97 111 VAL A N 1
ATOM 840 C CA . VAL A 1 111 ? -6.148 27.672 18.078 1 97 111 VAL A CA 1
ATOM 841 C C . VAL A 1 111 ? -6.867 27.031 19.266 1 97 111 VAL A C 1
ATOM 843 O O . VAL A 1 111 ? -6.477 27.234 20.422 1 97 111 VAL A O 1
ATOM 846 N N . THR A 1 112 ? -7.855 26.312 18.984 1 94.75 112 THR A N 1
ATOM 847 C CA . THR A 1 112 ? -8.625 25.672 20.047 1 94.75 112 THR A CA 1
ATOM 848 C C . THR A 1 112 ? -8.156 24.234 20.266 1 94.75 112 THR A C 1
ATOM 850 O O . THR A 1 112 ? -7.527 23.641 19.391 1 94.75 112 THR A O 1
ATOM 853 N N . ARG A 1 113 ? -8.531 23.719 21.453 1 94.56 113 ARG A N 1
ATOM 854 C CA . ARG A 1 113 ? -8.195 22.344 21.766 1 94.56 113 ARG A CA 1
ATOM 855 C C . ARG A 1 113 ? -8.875 21.375 20.812 1 94.56 113 ARG A C 1
ATOM 857 O O . ARG A 1 113 ? -8.289 20.359 20.422 1 94.56 113 ARG A O 1
ATOM 864 N N . ASN A 1 114 ? -10.086 21.672 20.484 1 95.31 114 ASN A N 1
ATOM 865 C CA . ASN A 1 114 ? -10.828 20.812 19.562 1 95.31 114 ASN A CA 1
ATOM 866 C C . ASN A 1 114 ? -10.141 20.75 18.203 1 95.31 114 ASN A C 1
ATOM 868 O O . ASN A 1 114 ? -10.109 19.688 17.578 1 95.31 114 ASN A O 1
ATOM 872 N N . GLN A 1 115 ? -9.586 21.906 17.766 1 96.62 115 GLN A N 1
ATOM 873 C CA . GLN A 1 115 ? -8.883 21.938 16.5 1 96.62 115 GLN A CA 1
ATOM 874 C C . GLN A 1 115 ? -7.621 21.078 16.547 1 96.62 115 GLN A C 1
ATOM 876 O O . GLN A 1 115 ? -7.309 20.359 15.594 1 96.62 115 GLN A O 1
ATOM 881 N N . VAL A 1 116 ? -6.883 21.125 17.625 1 98.19 116 VAL A N 1
ATOM 882 C CA . VAL A 1 116 ? -5.672 20.328 17.812 1 98.19 116 VAL A CA 1
ATOM 883 C C . VAL A 1 116 ? -6.012 18.844 17.781 1 98.19 116 VAL A C 1
ATOM 885 O O . VAL A 1 116 ? -5.336 18.062 17.094 1 98.19 116 VAL A O 1
ATOM 888 N N . GLU A 1 117 ? -7.035 18.422 18.438 1 97.62 117 GLU A N 1
ATOM 889 C CA . GLU A 1 117 ? -7.461 17.031 18.484 1 97.62 117 GLU A CA 1
ATOM 890 C C . GLU A 1 117 ? -7.859 16.531 17.109 1 97.62 117 GLU A C 1
ATOM 892 O O . GLU A 1 117 ? -7.602 15.367 16.766 1 97.62 117 GLU A O 1
ATOM 897 N N . ARG A 1 118 ? -8.508 17.375 16.375 1 96.69 118 ARG A N 1
ATOM 898 C CA . ARG A 1 118 ? -8.914 17 15.023 1 96.69 118 ARG A CA 1
ATOM 899 C C . ARG A 1 118 ? -7.691 16.703 14.156 1 96.69 118 ARG A C 1
ATOM 901 O O . ARG A 1 118 ? -7.676 15.703 13.422 1 96.69 118 ARG A O 1
ATOM 908 N N . VAL A 1 119 ? -6.676 17.531 14.211 1 98.31 119 VAL A N 1
ATOM 909 C CA . VAL A 1 119 ? -5.477 17.344 13.398 1 98.31 119 VAL A CA 1
ATOM 910 C C . VAL A 1 119 ? -4.715 1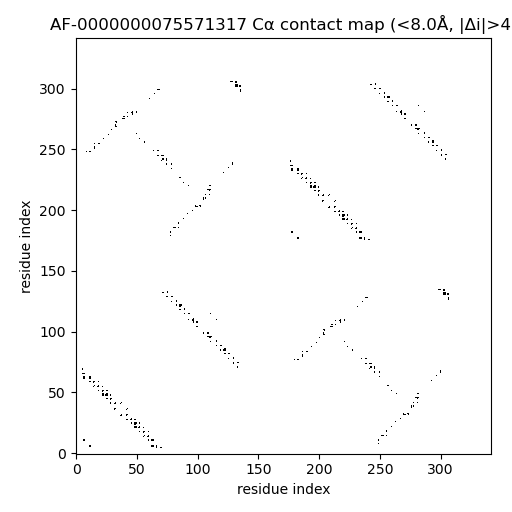6.109 13.891 1 98.31 119 VAL A C 1
ATOM 912 O O . VAL A 1 119 ? -4.152 15.359 13.086 1 98.31 119 VAL A O 1
ATOM 915 N N . GLU A 1 120 ? -4.727 15.859 15.234 1 97.88 120 GLU A N 1
ATOM 916 C CA . GLU A 1 120 ? -4.133 14.641 15.773 1 97.88 120 GLU A CA 1
ATOM 917 C C . GLU A 1 120 ? -4.801 13.391 15.195 1 97.88 120 GLU A C 1
ATOM 919 O O . GLU A 1 120 ? -4.129 12.422 14.852 1 97.88 120 GLU A O 1
ATOM 924 N N . SER A 1 121 ? -6.102 13.461 15.102 1 96.88 121 SER A N 1
ATOM 925 C CA . SER A 1 121 ? -6.848 12.328 14.555 1 96.88 121 SER A CA 1
ATOM 926 C C . SER A 1 121 ? -6.508 12.102 13.086 1 96.88 121 SER A C 1
ATOM 928 O O . SER A 1 121 ? -6.383 10.961 12.641 1 96.88 121 SER A O 1
ATOM 930 N N . ILE A 1 122 ? -6.395 13.25 12.328 1 96.31 122 ILE A N 1
ATOM 931 C CA . ILE A 1 122 ? -6.004 13.141 10.922 1 96.31 122 ILE A CA 1
ATOM 932 C C . ILE A 1 122 ? -4.633 12.477 10.82 1 96.31 122 ILE A C 1
ATOM 934 O O . ILE A 1 122 ? -4.438 11.555 10.031 1 96.31 122 ILE A O 1
ATOM 938 N N . LEU A 1 123 ? -3.748 12.883 11.602 1 96.94 123 LEU A N 1
ATOM 939 C CA . LEU A 1 123 ? -2.379 12.383 11.602 1 96.94 123 LEU A CA 1
ATOM 940 C C . LEU A 1 123 ? -2.344 10.891 11.938 1 96.94 123 LEU A C 1
ATOM 942 O O . LEU A 1 123 ? -1.664 10.117 11.266 1 96.94 123 LEU A O 1
ATOM 946 N N . ASP A 1 124 ? -3.088 10.516 12.938 1 95.06 124 ASP A N 1
ATOM 947 C CA . ASP A 1 124 ? -3.152 9.117 13.352 1 95.06 124 ASP A CA 1
ATOM 948 C C . ASP A 1 124 ? -3.66 8.234 12.211 1 95.06 124 ASP A C 1
ATOM 950 O O . ASP A 1 124 ? -3.09 7.176 11.938 1 95.06 124 ASP A O 1
ATOM 954 N N . THR A 1 125 ? -4.684 8.617 11.539 1 93.06 125 THR A N 1
ATOM 955 C CA . THR A 1 125 ? -5.273 7.867 10.438 1 93.06 125 THR A CA 1
ATOM 956 C C . THR A 1 125 ? -4.27 7.703 9.297 1 93.06 125 THR A C 1
ATOM 958 O O . THR A 1 125 ? -4.098 6.602 8.773 1 93.06 125 THR A O 1
ATOM 961 N N . LEU A 1 126 ? -3.561 8.781 8.977 1 92.25 126 LEU A N 1
ATOM 962 C CA . LEU A 1 126 ? -2.588 8.75 7.891 1 92.25 126 LEU A CA 1
ATOM 963 C C . LEU A 1 126 ? -1.411 7.844 8.234 1 92.25 126 LEU A C 1
ATOM 965 O O . LEU A 1 126 ? -0.952 7.07 7.391 1 92.25 126 LEU A O 1
ATOM 969 N N . GLU A 1 127 ? -0.957 7.945 9.477 1 90.75 127 GLU A N 1
ATOM 970 C CA . GLU A 1 127 ? 0.188 7.145 9.898 1 90.75 127 GLU A CA 1
ATOM 971 C C . GLU A 1 127 ? -0.158 5.656 9.922 1 90.75 127 GLU A C 1
ATOM 973 O O . GLU A 1 127 ? 0.665 4.816 9.547 1 90.75 127 GLU A O 1
ATOM 978 N N . ASN A 1 128 ? -1.312 5.395 10.305 1 86.88 128 ASN A N 1
ATOM 979 C CA . ASN A 1 128 ? -1.742 4.004 10.328 1 86.88 128 ASN A CA 1
ATOM 980 C C . ASN A 1 128 ? -1.894 3.434 8.922 1 86.88 128 ASN A C 1
ATOM 982 O O . ASN A 1 128 ? -1.702 2.234 8.711 1 86.88 128 ASN A O 1
ATOM 986 N N . LEU A 1 129 ? -2.252 4.242 7.992 1 83.06 129 LEU A N 1
ATOM 987 C CA . LEU A 1 129 ? -2.416 3.812 6.609 1 83.06 129 LEU A CA 1
ATOM 988 C C . LEU A 1 129 ? -1.063 3.52 5.969 1 83.06 129 LEU A C 1
ATOM 990 O O . LEU A 1 129 ? -0.959 2.65 5.098 1 83.06 129 LEU A O 1
ATOM 994 N N . ILE A 1 130 ? -0.01 4.242 6.367 1 81 130 ILE A N 1
ATOM 995 C CA . ILE A 1 130 ? 1.309 4.098 5.758 1 81 130 ILE A CA 1
ATOM 996 C C . ILE A 1 130 ? 2.119 3.055 6.523 1 81 130 ILE A C 1
ATOM 998 O O . ILE A 1 130 ? 2.896 2.305 5.93 1 81 130 ILE A O 1
ATOM 1002 N N . THR A 1 131 ? 2.418 3.252 8.031 1 65 131 THR A N 1
ATOM 1003 C CA . THR A 1 131 ? 3.162 2.273 8.82 1 65 131 THR A CA 1
ATOM 1004 C C . THR A 1 131 ? 2.785 0.852 8.406 1 65 131 THR A C 1
ATOM 1006 O O . THR A 1 131 ? 3.641 -0.036 8.375 1 65 131 THR A O 1
ATOM 1009 N N . VAL A 1 132 ? 1.765 0.591 8.07 1 54.28 132 VAL A N 1
ATOM 1010 C CA . VAL A 1 132 ? 1.452 -0.735 7.547 1 54.28 132 VAL A CA 1
ATOM 1011 C C . VAL A 1 132 ? 2.258 -0.992 6.273 1 54.28 132 VAL A C 1
ATOM 1013 O O . VAL A 1 132 ? 2.668 -2.125 6.008 1 54.28 132 VAL A O 1
ATOM 1016 N N . HIS A 1 133 ? 2.629 -0.031 5.566 1 50.66 133 HIS A N 1
ATOM 1017 C CA . HIS A 1 133 ? 3.434 -0.245 4.367 1 50.66 133 HIS A CA 1
ATOM 1018 C C . HIS A 1 133 ? 4.918 -0.319 4.707 1 50.66 133 HIS A C 1
ATOM 1020 O O . HIS A 1 133 ? 5.668 -1.062 4.07 1 50.66 133 HIS A O 1
ATOM 1026 N N . TYR A 1 134 ? 5.477 0.536 5.648 1 45.75 134 TYR A N 1
ATOM 1027 C CA . TYR A 1 134 ? 6.902 0.615 5.93 1 45.75 134 TYR A CA 1
ATOM 1028 C C . TYR A 1 134 ? 7.379 -0.617 6.691 1 45.75 134 TYR A C 1
ATOM 1030 O O . TYR A 1 134 ? 8.547 -1.008 6.586 1 45.75 134 TYR A O 1
ATOM 1038 N N . SER A 1 135 ? 6.59 -1.177 7.531 1 43.38 135 SER A N 1
ATOM 1039 C CA . SER A 1 135 ? 7.23 -2.314 8.18 1 43.38 135 SER A CA 1
ATOM 1040 C C . SER A 1 135 ? 7.75 -3.318 7.16 1 43.38 135 SER A C 1
ATOM 1042 O O . SER A 1 135 ? 8.648 -4.105 7.457 1 43.38 135 SER A O 1
ATOM 1044 N N . THR A 1 136 ? 7.094 -3.477 6.074 1 40.16 136 THR A N 1
ATOM 1045 C CA . THR A 1 136 ? 7.617 -4.496 5.172 1 40.16 136 THR A CA 1
ATOM 1046 C C . THR A 1 136 ? 8.742 -3.932 4.305 1 40.16 136 THR A C 1
ATOM 1048 O O . THR A 1 136 ? 9.523 -4.684 3.723 1 40.16 136 THR A O 1
ATOM 1051 N N . ASN A 1 137 ? 8.703 -2.678 4.086 1 40.47 137 ASN A N 1
ATOM 1052 C CA . ASN A 1 137 ? 9.742 -2.242 3.162 1 40.47 137 ASN A CA 1
ATOM 1053 C C . ASN A 1 137 ? 11.086 -2.08 3.871 1 40.47 137 ASN A C 1
ATOM 1055 O O . ASN A 1 137 ? 12.047 -1.575 3.287 1 40.47 137 ASN A O 1
ATOM 1059 N N . GLU A 1 138 ? 11.148 -2.023 5.227 1 38 138 GLU A N 1
ATOM 1060 C CA . GLU A 1 138 ? 12.5 -1.88 5.77 1 38 138 GLU A CA 1
ATOM 1061 C C . GLU A 1 138 ? 13.367 -3.084 5.414 1 38 138 GLU A C 1
ATOM 1063 O O . GLU A 1 138 ? 13.133 -4.188 5.91 1 38 138 GLU A O 1
ATOM 1068 N N . GLN A 1 139 ? 13.711 -3.371 4.234 1 37.59 139 GLN A N 1
ATOM 1069 C CA . GLN A 1 139 ? 14.922 -4.176 4.117 1 37.59 139 GLN A CA 1
ATOM 1070 C C . GLN A 1 139 ? 15.953 -3.783 5.176 1 37.59 139 GLN A C 1
ATOM 1072 O O . GLN A 1 139 ? 16.094 -2.604 5.5 1 37.59 139 GLN A O 1
ATOM 1077 N N . PRO A 1 140 ? 16.375 -4.824 6.062 1 35.44 140 PRO A N 1
ATOM 1078 C CA . PRO A 1 140 ? 17.5 -4.828 7.008 1 35.44 140 PRO A CA 1
ATOM 1079 C C . PRO A 1 140 ? 18.75 -4.156 6.441 1 35.44 140 PRO A C 1
ATOM 1081 O O . PRO A 1 140 ? 19.391 -4.703 5.543 1 35.44 140 PRO A O 1
ATOM 1084 N N . CYS A 1 141 ? 18.547 -3.07 5.762 1 32.66 141 CYS A N 1
ATOM 1085 C CA . CYS A 1 141 ? 19.859 -2.613 5.285 1 32.66 141 CYS A CA 1
ATOM 1086 C C . CYS A 1 141 ? 20.844 -2.482 6.438 1 32.66 141 CYS A C 1
ATOM 1088 O O . CYS A 1 141 ? 21.984 -2.062 6.238 1 32.66 141 CYS A O 1
ATOM 1090 N N . LEU A 1 142 ? 20.25 -2.393 7.707 1 30.36 142 LEU A N 1
ATOM 1091 C CA . LEU A 1 142 ? 21.328 -2.133 8.648 1 30.36 142 LEU A CA 1
ATOM 1092 C C . LEU A 1 142 ? 22.375 -3.236 8.586 1 30.36 142 LEU A C 1
ATOM 1094 O O . LEU A 1 142 ? 23.406 -3.162 9.266 1 30.36 142 LEU A O 1
ATOM 1098 N N . ASP A 1 143 ? 21.875 -4.469 8.211 1 29.45 143 ASP A N 1
ATOM 1099 C CA . ASP A 1 143 ? 23 -5.344 8.531 1 29.45 143 ASP A CA 1
ATOM 1100 C C . ASP A 1 143 ? 24.25 -4.957 7.727 1 29.45 143 ASP A C 1
ATOM 1102 O O . ASP A 1 143 ? 25.359 -5.336 8.078 1 29.45 143 ASP A O 1
ATOM 1106 N N . LYS A 1 144 ? 23.891 -4.707 6.434 1 32.62 144 LYS A N 1
ATOM 1107 C CA . LYS A 1 144 ? 25.156 -4.766 5.703 1 32.62 144 LYS A CA 1
ATOM 1108 C C . LYS A 1 144 ? 26.047 -3.578 6.055 1 32.62 144 LYS A C 1
ATOM 1110 O O . LYS A 1 144 ? 27.062 -3.332 5.387 1 32.62 144 LYS A O 1
ATOM 1115 N N . LEU A 1 145 ? 25.422 -2.488 6.648 1 30.23 145 LEU A N 1
ATOM 1116 C CA . LEU A 1 145 ? 26.484 -1.508 6.883 1 30.23 145 LEU A CA 1
ATOM 1117 C C . LEU A 1 145 ? 27.547 -2.068 7.82 1 30.23 145 LEU A C 1
ATOM 1119 O O . LEU A 1 145 ? 27.922 -1.416 8.797 1 30.23 145 LEU A O 1
ATOM 1123 N N . GLN A 1 146 ? 27.422 -3.412 8.016 1 27.06 146 GLN A N 1
ATOM 1124 C CA . GLN A 1 146 ? 28.609 -3.793 8.773 1 27.06 146 GLN A CA 1
ATOM 1125 C C . GLN A 1 146 ? 29.875 -3.201 8.156 1 27.06 146 GLN A C 1
ATOM 1127 O O . GLN A 1 146 ? 30.219 -3.512 7.016 1 27.06 146 GLN A O 1
ATOM 1132 N N . VAL A 1 147 ? 29.891 -1.924 8.281 1 26.72 147 VAL A N 1
ATOM 1133 C CA . VAL A 1 147 ? 31.125 -1.175 8.062 1 26.72 147 VAL A CA 1
ATOM 1134 C C . VAL A 1 147 ? 32.312 -1.999 8.523 1 26.72 147 VAL A C 1
ATOM 1136 O O . VAL A 1 147 ? 32.375 -2.434 9.68 1 26.72 147 VAL A O 1
ATOM 1139 N N . THR A 1 148 ? 32.625 -2.965 7.746 1 27.34 148 THR A N 1
ATOM 1140 C CA . THR A 1 148 ? 33.906 -3.666 7.961 1 27.34 148 THR A CA 1
ATOM 1141 C C . THR A 1 148 ? 35 -2.689 8.375 1 27.34 148 THR A C 1
ATOM 1143 O O . THR A 1 148 ? 35.156 -1.632 7.762 1 27.34 148 THR A O 1
ATOM 1146 N N . PRO A 1 149 ? 35.125 -2.498 9.68 1 28.86 149 PRO A N 1
ATOM 1147 C CA . PRO A 1 149 ? 36.188 -1.625 10.188 1 28.86 149 PRO A CA 1
ATOM 1148 C C . PRO A 1 149 ? 37.5 -1.78 9.414 1 28.86 149 PRO A C 1
ATOM 1150 O O . PRO A 1 149 ? 37.969 -2.904 9.164 1 28.86 149 PRO A O 1
ATOM 1153 N N . ARG A 1 150 ? 37.656 -1.033 8.352 1 28.27 150 ARG A N 1
ATOM 1154 C CA . ARG A 1 150 ? 38.906 -1.019 7.574 1 28.27 150 ARG A CA 1
ATOM 1155 C C . ARG A 1 150 ? 40.125 -1.066 8.484 1 28.27 150 ARG A C 1
ATOM 1157 O O . ARG A 1 150 ? 40.25 -0.257 9.406 1 28.27 150 ARG A O 1
ATOM 1164 N N . ARG A 1 151 ? 40.531 -2.287 8.727 1 27.25 151 ARG A N 1
ATOM 1165 C CA . ARG A 1 151 ? 41.812 -2.463 9.391 1 27.25 151 ARG A CA 1
ATOM 1166 C C . ARG A 1 151 ? 42.844 -1.468 8.859 1 27.25 151 ARG A C 1
ATOM 1168 O O . ARG A 1 151 ? 43.156 -1.477 7.668 1 27.25 151 ARG A O 1
ATOM 1175 N N . ARG A 1 152 ? 42.625 -0.17 9.242 1 25.97 152 ARG A N 1
ATOM 1176 C CA . ARG A 1 152 ? 43.75 0.691 8.938 1 25.97 152 ARG A CA 1
ATOM 1177 C C . ARG A 1 152 ? 45.062 -0.033 9.188 1 25.97 152 ARG A C 1
ATOM 1179 O O . ARG A 1 152 ? 45.25 -0.632 10.25 1 25.97 152 ARG A O 1
ATOM 1186 N N . ARG A 1 153 ? 45.562 -0.625 8.164 1 23.67 153 ARG A N 1
ATOM 1187 C CA . ARG A 1 153 ? 46.938 -1.133 8.148 1 23.67 153 ARG A CA 1
ATOM 1188 C C . ARG A 1 153 ? 47.875 -0.163 8.844 1 23.67 153 ARG A C 1
ATOM 1190 O O . ARG A 1 153 ? 47.875 1.039 8.57 1 23.67 153 ARG A O 1
ATOM 1197 N N . ALA A 1 154 ? 48.219 -0.501 10.133 1 29.12 154 ALA A N 1
ATOM 1198 C CA . ALA A 1 154 ? 49.312 0.026 10.953 1 29.12 154 ALA A CA 1
ATOM 1199 C C . ALA A 1 154 ? 50.562 0.254 10.117 1 29.12 154 ALA A C 1
ATOM 1201 O O . ALA A 1 154 ? 51.156 -0.697 9.594 1 29.12 154 ALA A O 1
ATOM 1202 N N . THR A 1 155 ? 50.562 1.004 9.07 1 24.06 155 THR A N 1
ATOM 1203 C CA . THR A 1 155 ? 51.844 1.234 8.469 1 24.06 155 THR A CA 1
ATOM 1204 C C . THR A 1 155 ? 52.875 1.603 9.539 1 24.06 155 THR A C 1
ATOM 1206 O O . THR A 1 155 ? 52.625 2.443 10.398 1 24.06 155 THR A O 1
ATOM 1209 N N . SER A 1 156 ? 53.844 0.708 9.875 1 25.58 156 SER A N 1
ATOM 1210 C CA . SER A 1 156 ? 55.094 0.656 10.641 1 25.58 156 SER A CA 1
ATOM 1211 C C . SER A 1 156 ? 56 1.828 10.289 1 25.58 156 SER A C 1
ATOM 1213 O O . SER A 1 156 ? 56.5 1.918 9.164 1 25.58 156 SER A O 1
ATOM 1215 N N . CYS A 1 157 ? 55.562 3.008 10.359 1 26.61 157 CYS A N 1
ATOM 1216 C CA . CYS A 1 157 ? 56.562 4.035 10.102 1 26.61 157 CYS A CA 1
ATOM 1217 C C . CYS A 1 157 ? 57.75 3.861 11.016 1 26.61 157 CYS A C 1
ATOM 1219 O O . CYS A 1 157 ? 57.625 3.799 12.242 1 26.61 157 CYS A O 1
ATOM 1221 N N . ARG A 1 158 ? 58.781 3.145 10.578 1 27.69 158 ARG A N 1
ATOM 1222 C CA . ARG A 1 158 ? 60.125 3.008 11.141 1 27.69 158 ARG A CA 1
ATOM 1223 C C . ARG A 1 158 ? 60.719 4.371 11.469 1 27.69 158 ARG A C 1
ATOM 1225 O O . ARG A 1 158 ? 60.75 5.27 10.625 1 27.69 158 ARG A O 1
ATOM 1232 N N . PRO A 1 159 ? 60.75 4.766 12.758 1 29.09 159 PRO A N 1
ATOM 1233 C CA . PRO A 1 159 ? 61.469 5.957 13.219 1 29.09 159 PRO A CA 1
ATOM 1234 C C . PRO A 1 159 ? 62.938 5.957 12.789 1 29.09 159 PRO A C 1
ATOM 1236 O O . PRO A 1 159 ? 63.656 5.027 13.117 1 29.09 159 PRO A O 1
ATOM 1239 N N . GLN A 1 160 ? 63.25 6.012 11.5 1 25.25 160 GLN A N 1
ATOM 1240 C CA . GLN A 1 160 ? 64.688 6.094 11.188 1 25.25 160 GLN A CA 1
ATOM 1241 C C . GLN A 1 160 ? 65.375 7.18 12.016 1 25.25 160 GLN A C 1
ATOM 1243 O O . GLN A 1 160 ? 65.062 8.359 11.883 1 25.25 160 GLN A O 1
ATOM 1248 N N . CYS A 1 161 ? 65.625 6.855 13.25 1 26.44 161 CYS A N 1
ATOM 1249 C CA . CYS A 1 161 ? 66.562 7.641 14.047 1 26.44 161 CYS A CA 1
ATOM 1250 C C . CYS A 1 161 ? 67.875 7.855 13.305 1 26.44 161 CYS A C 1
ATOM 1252 O O . CYS A 1 161 ? 68.5 6.895 12.914 1 26.44 161 CYS A O 1
ATOM 1254 N N . VAL A 1 162 ? 67.938 8.773 12.406 1 28.72 162 VAL A N 1
ATOM 1255 C CA . VAL A 1 162 ? 69.188 9.164 11.742 1 28.72 162 VAL A CA 1
ATOM 1256 C C . VAL A 1 162 ? 70.188 9.57 12.789 1 28.72 162 VAL A C 1
ATOM 1258 O O . VAL A 1 162 ? 70 10.578 13.484 1 28.72 162 VAL A O 1
ATOM 1261 N N . CYS A 1 163 ? 70.625 8.68 13.68 1 27.39 163 CYS A N 1
ATOM 1262 C CA . CYS A 1 163 ? 71.75 8.969 14.578 1 27.39 163 CYS A CA 1
ATOM 1263 C C . CYS A 1 163 ? 72.938 9.523 13.812 1 27.39 163 CYS A C 1
ATOM 1265 O O . CYS A 1 163 ? 73.312 8.938 12.812 1 27.39 163 CYS A O 1
ATOM 1267 N N . SER A 1 164 ? 73.062 10.875 13.93 1 22.5 164 SER A N 1
ATOM 1268 C CA . SER A 1 164 ? 74.188 11.68 13.516 1 22.5 164 SER A CA 1
ATOM 1269 C C . SER A 1 164 ? 75.5 11.133 14.094 1 22.5 164 SER A C 1
ATOM 1271 O O . SER A 1 164 ? 75.562 10.938 15.305 1 22.5 164 SER A O 1
ATOM 1273 N N . LYS A 1 165 ? 76.188 10.195 13.523 1 27.58 165 LYS A N 1
ATOM 1274 C CA . LYS A 1 165 ? 77.5 9.781 13.883 1 27.58 165 LYS A CA 1
ATOM 1275 C C . LYS A 1 165 ? 78.438 10.984 13.914 1 27.58 165 LYS A C 1
ATOM 1277 O O . LYS A 1 165 ? 79.188 11.211 12.969 1 27.58 165 LYS A O 1
ATOM 1282 N N . LEU A 1 166 ? 77.938 12.273 14.328 1 26.78 166 LEU A N 1
ATOM 1283 C CA . LEU A 1 166 ? 79.062 13.164 14.156 1 26.78 166 LEU A CA 1
ATOM 1284 C C . LEU A 1 166 ? 80.312 12.68 14.977 1 26.78 166 LEU A C 1
ATOM 1286 O O . LEU A 1 166 ? 80.125 12.117 16.062 1 26.78 166 LEU A O 1
ATOM 1290 N N . LYS A 1 167 ? 81.5 12.836 14.398 1 28.39 167 LYS A N 1
ATOM 1291 C CA . LYS A 1 167 ? 82.938 12.68 14.508 1 28.39 167 LYS A CA 1
ATOM 1292 C C . LYS A 1 167 ? 83.438 13.336 15.781 1 28.39 167 LYS A C 1
ATOM 1294 O O . LYS A 1 167 ? 83.125 14.484 16.078 1 28.39 167 LYS A O 1
ATOM 1299 N N . THR A 1 168 ? 83.75 12.602 16.844 1 25.2 168 THR A N 1
ATOM 1300 C CA . THR A 1 168 ? 84.625 12.969 17.953 1 25.2 168 THR A CA 1
ATOM 1301 C C . THR A 1 168 ? 85.938 13.523 17.438 1 25.2 168 THR A C 1
ATOM 1303 O O . THR A 1 168 ? 86.688 12.82 16.734 1 25.2 168 THR A O 1
ATOM 1306 N N . SER A 1 169 ? 86.062 14.797 16.812 1 24.97 169 SER A N 1
ATOM 1307 C CA . SER A 1 169 ? 87.438 15.375 16.828 1 24.97 169 SER A CA 1
ATOM 1308 C C . SER A 1 169 ? 87.938 15.469 18.25 1 24.97 169 SER A C 1
ATOM 1310 O O . SER A 1 169 ? 87.312 16.031 19.125 1 24.97 169 SER A O 1
ATOM 1312 N N . TYR A 1 170 ? 88.875 14.562 18.75 1 22.53 170 TYR A N 1
ATOM 1313 C CA . TYR A 1 170 ? 89.938 14.492 19.75 1 22.53 170 TYR A CA 1
ATOM 1314 C C . TYR A 1 170 ? 90.875 15.664 19.609 1 22.53 170 TYR A C 1
ATOM 1316 O O . TYR A 1 170 ? 91.688 15.938 20.516 1 22.53 170 TYR A O 1
ATOM 1324 N N . ALA A 1 171 ? 91.125 16.891 19.016 1 23.22 171 ALA A N 1
ATOM 1325 C CA . ALA A 1 171 ? 92 17.719 19.844 1 23.22 171 ALA A CA 1
ATOM 1326 C C . ALA A 1 171 ? 91.25 18.25 21.062 1 23.22 171 ALA A C 1
ATOM 1328 O O . ALA A 1 171 ? 90 18.484 21.016 1 23.22 171 ALA A O 1
ATOM 1329 N N . MET B 1 1 ? -19 2.758 -14.414 1 23.91 1 MET B N 1
ATOM 1330 C CA . MET B 1 1 ? -17.875 2.379 -13.555 1 23.91 1 MET B CA 1
ATOM 1331 C C . MET B 1 1 ? -16.875 3.52 -13.438 1 23.91 1 MET B C 1
ATOM 1333 O O . MET B 1 1 ? -16.219 3.881 -14.414 1 23.91 1 MET B O 1
ATOM 1337 N N . ARG B 1 2 ? -17.156 4.578 -12.773 1 33.19 2 ARG B N 1
ATOM 1338 C CA . ARG B 1 2 ? -16.281 5.738 -12.688 1 33.19 2 ARG B CA 1
ATOM 1339 C C . ARG B 1 2 ? -14.844 5.316 -12.414 1 33.19 2 ARG B C 1
ATOM 1341 O O . ARG B 1 2 ? -14.578 4.57 -11.469 1 33.19 2 ARG B O 1
ATOM 1348 N N . GLN B 1 3 ? -14.109 5.086 -13.344 1 34.38 3 GLN B N 1
ATOM 1349 C CA . GLN B 1 3 ? -12.672 4.863 -13.227 1 34.38 3 GLN B CA 1
ATOM 1350 C C . GLN B 1 3 ? -12.07 5.73 -12.125 1 34.38 3 GLN B C 1
ATOM 1352 O O . GLN B 1 3 ? -12.117 6.957 -12.195 1 34.38 3 GLN B O 1
ATOM 1357 N N . HIS B 1 4 ? -12.383 5.633 -10.906 1 40.06 4 HIS B 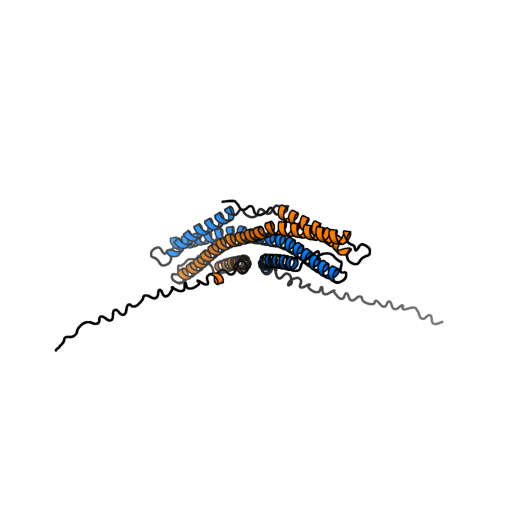N 1
ATOM 1358 C CA . HIS B 1 4 ? -11.922 6.434 -9.781 1 40.06 4 HIS B CA 1
ATOM 1359 C C . HIS B 1 4 ? -10.477 6.879 -9.977 1 40.06 4 HIS B C 1
ATOM 1361 O O . HIS B 1 4 ? -9.57 6.043 -10.047 1 40.06 4 HIS B O 1
ATOM 1367 N N . SER B 1 5 ? -10.25 7.793 -10.789 1 46.88 5 SER B N 1
ATOM 1368 C CA . SER B 1 5 ? -9.023 8.461 -11.219 1 46.88 5 SER B CA 1
ATOM 1369 C C . SER B 1 5 ? -8.109 8.75 -10.031 1 46.88 5 SER B C 1
ATOM 1371 O O . SER B 1 5 ? -8.523 9.352 -9.047 1 46.88 5 SER B O 1
ATOM 1373 N N . MET B 1 6 ? -7.281 7.766 -9.656 1 53.38 6 MET B N 1
ATOM 1374 C CA . MET B 1 6 ? -6.203 7.98 -8.695 1 53.38 6 MET B CA 1
ATOM 1375 C C . MET B 1 6 ? -5.668 9.406 -8.789 1 53.38 6 MET B C 1
ATOM 1377 O O . MET B 1 6 ? -5.637 9.992 -9.875 1 53.38 6 MET B O 1
ATOM 1381 N N . ALA B 1 7 ? -5.969 10.133 -7.844 1 58.34 7 ALA B N 1
ATOM 1382 C CA . ALA B 1 7 ? -5.406 11.484 -7.855 1 58.34 7 ALA B CA 1
ATOM 1383 C C . ALA B 1 7 ? -4.008 11.492 -8.461 1 58.34 7 ALA B C 1
ATOM 1385 O O . ALA B 1 7 ? -3.232 10.547 -8.266 1 58.34 7 ALA B O 1
ATOM 1386 N N . ASN B 1 8 ? -3.834 12.312 -9.516 1 72.69 8 ASN B N 1
ATOM 1387 C CA . ASN B 1 8 ? -2.58 12.672 -10.164 1 72.69 8 ASN B CA 1
ATOM 1388 C C . ASN B 1 8 ? -1.502 13.039 -9.156 1 72.69 8 ASN B C 1
ATOM 1390 O O . ASN B 1 8 ? -1.742 13.844 -8.25 1 72.69 8 ASN B O 1
ATOM 1394 N N . PRO B 1 9 ? -0.432 12.297 -9.102 1 79.06 9 PRO B N 1
ATOM 1395 C CA . PRO B 1 9 ? 0.66 12.633 -8.18 1 79.06 9 PRO B CA 1
ATOM 1396 C C . PRO B 1 9 ? 0.981 14.125 -8.172 1 79.06 9 PRO B C 1
ATOM 1398 O O . PRO B 1 9 ? 1.35 14.672 -7.125 1 79.06 9 PRO B O 1
ATOM 1401 N N . LYS B 1 10 ? 0.731 14.75 -9.211 1 86.56 10 LYS B N 1
ATOM 1402 C CA . LYS B 1 10 ? 0.989 16.188 -9.289 1 86.56 10 LYS B CA 1
ATOM 1403 C C . LYS B 1 10 ? 0.003 16.969 -8.43 1 86.56 10 LYS B C 1
ATOM 1405 O O . LYS B 1 10 ? 0.372 17.969 -7.805 1 86.56 10 LYS B O 1
ATOM 1410 N N . LYS B 1 11 ? -1.141 16.5 -8.469 1 90.06 11 LYS B N 1
ATOM 1411 C CA . LYS B 1 11 ? -2.162 17.156 -7.664 1 90.06 11 LYS B CA 1
ATOM 1412 C C . LYS B 1 11 ? -1.844 17.062 -6.176 1 90.06 11 LYS B C 1
ATOM 1414 O O . LYS B 1 11 ? -2.002 18.047 -5.438 1 90.06 11 LYS B O 1
ATOM 1419 N N . ILE B 1 12 ? -1.375 15.945 -5.727 1 91.69 12 ILE B N 1
ATOM 1420 C CA . ILE B 1 12 ? -1.024 15.75 -4.324 1 91.69 12 ILE B CA 1
ATOM 1421 C C . ILE B 1 12 ? 0.127 16.672 -3.941 1 91.69 12 ILE B C 1
ATOM 1423 O O . ILE B 1 12 ? 0.101 17.312 -2.881 1 91.69 12 ILE B O 1
ATOM 1427 N N . GLN B 1 13 ? 1.061 16.859 -4.852 1 92.06 13 GLN B N 1
ATOM 1428 C CA . GLN B 1 13 ? 2.205 17.719 -4.613 1 92.06 13 GLN B CA 1
ATOM 1429 C C . GLN B 1 13 ? 1.768 19.172 -4.469 1 92.06 13 GLN B C 1
ATOM 1431 O O . GLN B 1 13 ? 2.275 19.906 -3.611 1 92.06 13 GLN B O 1
ATOM 1436 N N . GLU B 1 14 ? 0.868 19.531 -5.301 1 95.31 14 GLU B N 1
ATOM 1437 C CA . GLU B 1 14 ? 0.357 20.891 -5.258 1 95.31 14 GLU B CA 1
ATOM 1438 C C . GLU B 1 14 ? -0.377 21.172 -3.949 1 95.31 14 GLU B C 1
ATOM 1440 O O . GLU B 1 14 ? -0.214 22.234 -3.352 1 95.31 14 GLU B O 1
ATOM 1445 N N . LEU B 1 15 ? -1.148 20.203 -3.559 1 96.25 15 LEU B N 1
ATOM 1446 C CA . LEU B 1 15 ? -1.909 20.359 -2.322 1 96.25 15 LEU B CA 1
ATOM 1447 C C . LEU B 1 15 ? -0.978 20.438 -1.117 1 96.25 15 LEU B C 1
ATOM 1449 O O . LEU B 1 15 ? -1.163 21.297 -0.239 1 96.25 15 LEU B O 1
ATOM 1453 N N . VAL B 1 16 ? 0.032 19.641 -1.092 1 96.69 16 VAL B N 1
ATOM 1454 C CA . VAL B 1 16 ? 1.003 19.641 -0.003 1 96.69 16 VAL B CA 1
ATOM 1455 C C . VAL B 1 16 ? 1.789 20.953 -0.02 1 96.69 16 VAL 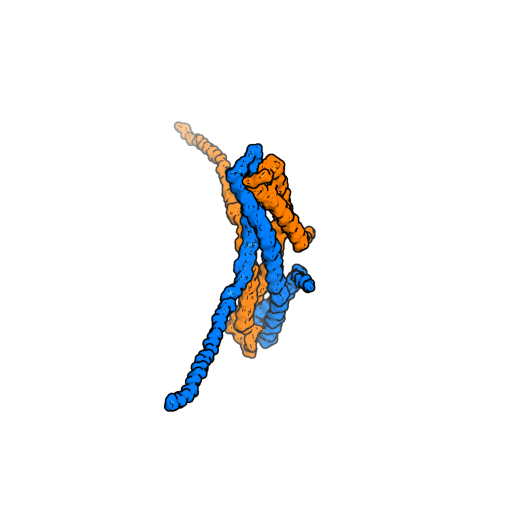B C 1
ATOM 1457 O O . VAL B 1 16 ? 2.062 21.531 1.033 1 96.69 16 VAL B O 1
ATOM 1460 N N . HIS B 1 17 ? 2.084 21.438 -1.218 1 96.94 17 HIS B N 1
ATOM 1461 C CA . HIS B 1 17 ? 2.771 22.703 -1.356 1 96.94 17 HIS B CA 1
ATOM 1462 C C . HIS B 1 17 ? 1.941 23.844 -0.771 1 96.94 17 HIS B C 1
ATOM 1464 O O . HIS B 1 17 ? 2.461 24.672 -0.023 1 96.94 17 HIS B O 1
ATOM 1470 N N . GLU B 1 18 ? 0.724 23.844 -1.13 1 98.06 18 GLU B N 1
ATOM 1471 C CA . GLU B 1 18 ? -0.163 24.875 -0.586 1 98.06 18 GLU B CA 1
ATOM 1472 C C . GLU B 1 18 ? -0.214 24.812 0.938 1 98.06 18 GLU B C 1
ATOM 1474 O O . GLU B 1 18 ? -0.168 25.844 1.61 1 98.06 18 GLU B O 1
ATOM 1479 N N . CYS B 1 19 ? -0.295 23.609 1.514 1 98.12 19 CYS B N 1
ATOM 1480 C CA . CYS B 1 19 ? -0.25 23.453 2.963 1 98.12 19 CYS B CA 1
ATOM 1481 C C . CYS B 1 19 ? 1.024 24.062 3.539 1 98.12 19 CYS B C 1
ATOM 1483 O O . CYS B 1 19 ? 0.979 24.766 4.547 1 98.12 19 CYS B O 1
ATOM 1485 N N . ASN B 1 20 ? 2.096 23.828 2.865 1 97.81 20 ASN B N 1
ATOM 1486 C CA . ASN B 1 20 ? 3.387 24.312 3.35 1 97.81 20 ASN B CA 1
ATOM 1487 C C . ASN B 1 20 ? 3.482 25.828 3.287 1 97.81 20 ASN B C 1
ATOM 1489 O O . ASN B 1 20 ? 4.059 26.453 4.18 1 97.81 20 ASN B O 1
ATOM 1493 N N . VAL B 1 21 ? 2.951 26.406 2.26 1 98.75 21 VAL B N 1
ATOM 1494 C CA . VAL B 1 21 ? 2.936 27.859 2.127 1 98.75 21 VAL B CA 1
ATOM 1495 C C . VAL B 1 21 ? 2.113 28.469 3.26 1 98.75 21 VAL B C 1
ATOM 1497 O O . VAL B 1 21 ? 2.568 29.406 3.932 1 98.75 21 VAL B O 1
ATOM 1500 N N . GLN B 1 22 ? 0.961 27.938 3.482 1 98.75 22 GLN B N 1
ATOM 1501 C CA . GLN B 1 22 ? 0.104 28.438 4.551 1 98.75 22 GLN B CA 1
ATOM 1502 C C . GLN B 1 22 ? 0.744 28.219 5.918 1 98.75 22 GLN B C 1
ATOM 1504 O O . GLN B 1 22 ? 0.633 29.078 6.805 1 98.75 22 GLN B O 1
ATOM 1509 N N . LEU B 1 23 ? 1.368 27.125 6.117 1 98.81 23 LEU B N 1
ATOM 1510 C CA . LEU B 1 23 ? 2.064 26.828 7.367 1 98.81 23 LEU B CA 1
ATOM 1511 C C . LEU B 1 23 ? 3.184 27.844 7.609 1 98.81 23 LEU B C 1
ATOM 1513 O O . LEU B 1 23 ? 3.371 28.312 8.734 1 98.81 23 LEU B O 1
ATOM 1517 N N . ALA B 1 24 ? 3.908 28.172 6.586 1 98.81 24 ALA B N 1
ATOM 1518 C CA . ALA B 1 24 ? 4.973 29.156 6.699 1 98.81 24 ALA B CA 1
ATOM 1519 C C . ALA B 1 24 ? 4.422 30.5 7.168 1 98.81 24 ALA B C 1
ATOM 1521 O O . ALA B 1 24 ? 5.012 31.156 8.031 1 98.81 24 ALA B O 1
ATOM 1522 N N . LEU B 1 25 ? 3.338 30.969 6.656 1 98.75 25 LEU B N 1
ATOM 1523 C CA . LEU B 1 25 ? 2.709 32.219 7.047 1 98.75 25 LEU B CA 1
ATOM 1524 C C . LEU B 1 25 ? 2.221 32.188 8.492 1 98.75 25 LEU B C 1
ATOM 1526 O O . LEU B 1 25 ? 2.395 33.125 9.25 1 98.75 25 LEU B O 1
ATOM 1530 N N . PHE B 1 26 ? 1.658 31.078 8.812 1 98.81 26 PHE B N 1
ATOM 1531 C CA . PHE B 1 26 ? 1.213 30.859 10.188 1 98.81 26 PHE B CA 1
ATOM 1532 C C . PHE B 1 26 ? 2.391 30.922 11.148 1 98.81 26 PHE B C 1
ATOM 1534 O O . PHE B 1 26 ? 2.32 31.609 12.18 1 98.81 26 PHE B O 1
ATOM 1541 N N . ARG B 1 27 ? 3.471 30.266 10.758 1 98.62 27 ARG B N 1
ATOM 1542 C CA . ARG B 1 27 ? 4.684 30.266 11.57 1 98.62 27 ARG B CA 1
ATOM 1543 C C . ARG B 1 27 ? 5.227 31.688 11.75 1 98.62 27 ARG B C 1
ATOM 1545 O O . ARG B 1 27 ? 5.598 32.062 12.859 1 98.62 27 ARG B O 1
ATOM 1552 N N . VAL B 1 28 ? 5.219 32.344 10.734 1 98.56 28 VAL B N 1
ATOM 1553 C CA . VAL B 1 28 ? 5.734 33.719 10.773 1 98.56 28 VAL B CA 1
ATOM 1554 C C . VAL B 1 28 ? 4.887 34.562 11.719 1 98.56 28 VAL B C 1
ATOM 1556 O O . VAL B 1 28 ? 5.418 35.281 12.57 1 98.56 28 VAL B O 1
ATOM 1559 N N . ALA B 1 29 ? 3.615 34.531 11.57 1 98.69 29 ALA B N 1
ATOM 1560 C CA . ALA B 1 29 ? 2.719 35.281 12.43 1 98.69 29 ALA B CA 1
ATOM 1561 C C . ALA B 1 29 ? 2.869 34.875 13.891 1 98.69 29 ALA B C 1
ATOM 1563 O O . ALA B 1 29 ? 2.953 35.719 14.781 1 98.69 29 ALA B O 1
ATOM 1564 N N . THR B 1 30 ? 2.977 33.562 14.117 1 98.62 30 THR B N 1
ATOM 1565 C CA . THR B 1 30 ? 3.078 33.031 15.469 1 98.62 30 THR B CA 1
ATOM 1566 C C . THR B 1 30 ? 4.367 33.5 16.141 1 98.62 30 THR B C 1
ATOM 1568 O O . THR B 1 30 ? 4.398 33.719 17.344 1 98.62 30 THR B O 1
ATOM 1571 N N . GLN B 1 31 ? 5.352 33.688 15.375 1 98.31 31 GLN B N 1
ATOM 1572 C CA . GLN B 1 31 ? 6.664 34.062 15.883 1 98.31 31 GLN B CA 1
ATOM 1573 C C . GLN B 1 31 ? 6.617 35.469 16.531 1 98.31 31 GLN B C 1
ATOM 1575 O O . GLN B 1 31 ? 7.469 35.781 17.359 1 98.31 31 GLN B O 1
ATOM 1580 N N . GLY B 1 32 ? 5.699 36.281 16.188 1 98.5 32 GLY B N 1
ATOM 1581 C CA . GLY B 1 32 ? 5.594 37.656 16.688 1 98.5 32 GLY B CA 1
ATOM 1582 C C . GLY B 1 32 ? 4.996 37.719 18.094 1 98.5 32 GLY B C 1
ATOM 1583 O O . GLY B 1 32 ? 5.082 38.75 18.75 1 98.5 32 GLY B O 1
ATOM 1584 N N . ILE B 1 33 ? 4.387 36.625 18.531 1 98.38 33 ILE B N 1
ATOM 1585 C CA . ILE B 1 33 ? 3.725 36.625 19.844 1 98.38 33 ILE B CA 1
ATOM 1586 C C . ILE B 1 33 ? 4.762 36.812 20.938 1 98.38 33 ILE B C 1
ATOM 1588 O O . ILE B 1 33 ? 5.785 36.125 20.969 1 98.38 33 ILE B O 1
ATOM 1592 N N . GLY B 1 34 ? 4.582 37.812 21.875 1 97.88 34 GLY B N 1
ATOM 1593 C CA . GLY B 1 34 ? 5.453 38.062 23 1 97.88 34 GLY B CA 1
ATOM 1594 C C . GLY B 1 34 ? 6.605 39 22.688 1 97.88 34 GLY B C 1
ATOM 1595 O O . GLY B 1 34 ? 7.426 39.312 23.547 1 97.88 34 GLY B O 1
ATOM 1596 N N . THR B 1 35 ? 6.668 39.344 21.422 1 98.19 35 THR B N 1
ATOM 1597 C CA . THR B 1 35 ? 7.703 40.281 21.016 1 98.19 35 THR B CA 1
ATOM 1598 C C . THR B 1 35 ? 7.156 41.719 20.984 1 98.19 35 THR B C 1
ATOM 1600 O O . THR B 1 35 ? 6.008 41.969 21.375 1 98.19 35 THR B O 1
ATOM 1603 N N . ALA B 1 36 ? 7.926 42.719 20.469 1 97.62 36 ALA B N 1
ATOM 1604 C CA . ALA B 1 36 ? 7.535 44.125 20.375 1 97.62 36 ALA B CA 1
ATOM 1605 C C . ALA B 1 36 ? 6.387 44.312 19.391 1 97.62 36 ALA B C 1
ATOM 1607 O O . ALA B 1 36 ? 5.676 45.344 19.438 1 97.62 36 ALA B O 1
ATOM 1608 N N . GLN B 1 37 ? 6.238 43.312 18.516 1 97.12 37 GLN B N 1
ATOM 1609 C CA . GLN B 1 37 ? 5.219 43.406 17.469 1 97.12 37 GLN B CA 1
ATOM 1610 C C . GLN B 1 37 ? 3.879 42.875 17.969 1 97.12 37 GLN B C 1
ATOM 1612 O O . GLN B 1 37 ? 2.865 42.969 17.266 1 97.12 37 GLN B O 1
ATOM 1617 N N . ASP B 1 38 ? 3.928 42.312 19.188 1 97.38 38 ASP B N 1
ATOM 1618 C CA . ASP B 1 38 ? 2.725 41.688 19.703 1 97.38 38 ASP B CA 1
ATOM 1619 C C . ASP B 1 38 ? 1.626 42.719 19.969 1 97.38 38 ASP B C 1
ATOM 1621 O O . ASP B 1 38 ? 1.857 43.719 20.656 1 97.38 38 ASP B O 1
ATOM 1625 N N . GLY B 1 39 ? 0.47 42.594 19.516 1 96.19 39 GLY B N 1
ATOM 1626 C CA . GLY B 1 39 ? -0.688 43.469 19.641 1 96.19 39 GLY B CA 1
ATOM 1627 C C . GLY B 1 39 ? -1.915 42.938 18.922 1 96.19 39 GLY B C 1
ATOM 1628 O O . GLY B 1 39 ? -1.922 41.781 18.469 1 96.19 39 GLY B O 1
ATOM 1629 N N . ALA B 1 40 ? -2.928 43.688 18.828 1 95.88 40 ALA B N 1
ATOM 1630 C CA . ALA B 1 40 ? -4.215 43.281 18.297 1 95.88 40 ALA B CA 1
ATOM 1631 C C . ALA B 1 40 ? -4.094 42.906 16.812 1 95.88 40 ALA B C 1
ATOM 1633 O O . ALA B 1 40 ? -4.699 41.938 16.375 1 95.88 40 ALA B O 1
ATOM 1634 N N . SER B 1 41 ? -3.344 43.781 16.078 1 96.94 41 SER B N 1
ATOM 1635 C CA . SER B 1 41 ? -3.186 43.5 14.648 1 96.94 41 SER B CA 1
ATOM 1636 C C . SER B 1 41 ? -2.461 42.188 14.398 1 96.94 41 SER B C 1
ATOM 1638 O O . SER B 1 41 ? -2.879 41.406 13.555 1 96.94 41 SER B O 1
ATOM 1640 N N . LEU B 1 42 ? -1.37 41.875 15.148 1 97.88 42 LEU B N 1
ATOM 1641 C CA . LEU B 1 42 ? -0.624 40.625 15.008 1 97.88 42 LEU B CA 1
ATOM 1642 C C . LEU B 1 42 ? -1.494 39.438 15.375 1 97.88 42 LEU B C 1
ATOM 1644 O O . LEU B 1 42 ? -1.477 38.406 14.68 1 97.88 42 LEU B O 1
ATOM 1648 N N . ARG B 1 43 ? -2.232 39.562 16.422 1 97.69 43 ARG B N 1
ATOM 1649 C CA . ARG B 1 43 ? -3.072 38.469 16.875 1 97.69 43 ARG B CA 1
ATOM 1650 C C . ARG B 1 43 ? -4.145 38.125 15.836 1 97.69 43 ARG B C 1
ATOM 1652 O O . ARG B 1 43 ? -4.48 36.969 15.641 1 97.69 43 ARG B O 1
ATOM 1659 N N . ARG B 1 44 ? -4.684 39.094 15.219 1 97.31 44 ARG B N 1
ATOM 1660 C CA . ARG B 1 44 ? -5.617 38.844 14.125 1 97.31 44 ARG B CA 1
ATOM 1661 C C . ARG B 1 44 ? -4.93 38.125 12.969 1 97.31 44 ARG B C 1
ATOM 1663 O O . ARG B 1 44 ? -5.516 37.25 12.344 1 97.31 44 ARG B O 1
ATOM 1670 N N . GLU B 1 45 ? -3.697 38.531 12.68 1 98.19 45 GLU B N 1
ATOM 1671 C CA . GLU B 1 45 ? -2.924 37.875 11.625 1 98.19 45 GLU B CA 1
ATOM 1672 C C . GLU B 1 45 ? -2.67 36.406 11.961 1 98.19 45 GLU B C 1
ATOM 1674 O O . GLU B 1 45 ? -2.768 35.562 11.086 1 98.19 45 GLU B O 1
ATOM 1679 N N . VAL B 1 46 ? -2.35 36.094 13.164 1 98.69 46 VAL B N 1
ATOM 1680 C CA . VAL B 1 46 ? -2.115 34.719 13.609 1 98.69 46 VAL B CA 1
ATOM 1681 C C . VAL B 1 46 ? -3.375 33.875 13.391 1 98.69 46 VAL B C 1
ATOM 1683 O O . VAL B 1 46 ? -3.307 32.781 12.844 1 98.69 46 VAL B O 1
ATOM 1686 N N . GLU B 1 47 ? -4.48 34.406 13.805 1 97.62 47 GLU B N 1
ATOM 1687 C CA . GLU B 1 47 ? -5.75 33.719 13.641 1 97.62 47 GLU B CA 1
ATOM 1688 C C . GLU B 1 47 ? -6.047 33.438 12.172 1 97.62 47 GLU B C 1
ATOM 1690 O O . GLU B 1 47 ? -6.41 32.312 11.797 1 97.62 47 GLU B O 1
ATOM 1695 N N . THR B 1 48 ? -5.898 34.5 11.375 1 98.19 48 THR B N 1
ATOM 1696 C CA . THR B 1 48 ? -6.188 34.406 9.945 1 98.19 48 THR B CA 1
ATOM 1697 C C . THR B 1 48 ? -5.262 33.375 9.281 1 98.19 48 THR B C 1
ATOM 1699 O O . THR B 1 48 ? -5.715 32.531 8.5 1 98.19 48 THR B O 1
ATOM 1702 N N . ALA B 1 49 ? -3.975 33.469 9.547 1 98.69 49 ALA B N 1
ATOM 1703 C CA . ALA B 1 49 ? -3.004 32.531 8.992 1 98.69 49 ALA B CA 1
ATOM 1704 C C . ALA B 1 49 ? -3.283 31.094 9.461 1 98.69 49 ALA B C 1
ATOM 1706 O O . ALA B 1 49 ? -3.156 30.141 8.688 1 98.69 49 ALA B O 1
ATOM 1707 N N . GLY B 1 50 ? -3.631 30.922 10.758 1 98.19 50 GLY B N 1
ATOM 1708 C CA . GLY B 1 50 ? -3.994 29.609 11.273 1 98.19 50 GLY B CA 1
ATOM 1709 C C . GLY B 1 50 ? -5.195 29.016 10.57 1 98.19 50 GLY B C 1
ATOM 1710 O O . GLY B 1 50 ? -5.188 27.828 10.227 1 98.19 50 GLY B O 1
ATOM 1711 N N . ARG B 1 51 ? -6.145 29.859 10.352 1 97.44 51 ARG B N 1
ATOM 1712 C CA . ARG B 1 51 ? -7.355 29.406 9.688 1 97.44 51 ARG B CA 1
ATOM 1713 C C . ARG B 1 51 ? -7.07 29.016 8.242 1 97.44 51 ARG B C 1
ATOM 1715 O O . ARG B 1 51 ? -7.602 28.016 7.742 1 97.44 51 ARG B O 1
ATOM 1722 N N . ALA B 1 52 ? -6.305 29.812 7.609 1 98.5 52 ALA B N 1
ATOM 1723 C CA . ALA B 1 52 ? -5.934 29.516 6.23 1 98.5 52 ALA B CA 1
ATOM 1724 C C . ALA B 1 52 ? -5.176 28.188 6.148 1 98.5 52 ALA B C 1
ATOM 1726 O O . ALA B 1 52 ? -5.41 27.391 5.242 1 98.5 52 ALA B O 1
ATOM 1727 N N . CYS B 1 53 ? -4.324 27.953 7.066 1 98.5 53 CYS B N 1
ATOM 1728 C CA . CYS B 1 53 ? -3.568 26.719 7.113 1 98.5 53 CYS B CA 1
ATOM 1729 C C . CYS B 1 53 ? -4.488 25.531 7.363 1 98.5 53 CYS B C 1
ATOM 1731 O O . CYS B 1 53 ? -4.363 24.484 6.707 1 98.5 53 CYS B O 1
ATOM 1733 N N . GLN B 1 54 ? -5.355 25.688 8.234 1 98 54 GLN B N 1
ATOM 1734 C CA . GLN B 1 54 ? -6.328 24.641 8.531 1 98 54 GLN B CA 1
ATOM 1735 C C . GLN B 1 54 ? -7.133 24.266 7.293 1 98 54 GLN B C 1
ATOM 1737 O O . GLN B 1 54 ? -7.32 23.078 6.996 1 98 54 GLN B O 1
ATOM 1742 N N . LYS B 1 55 ? -7.57 25.25 6.605 1 98.06 55 LYS B N 1
ATOM 1743 C CA . LYS B 1 55 ? -8.352 25.016 5.395 1 98.06 55 LYS B CA 1
ATOM 1744 C C . LYS B 1 55 ? -7.543 24.266 4.348 1 98.06 55 LYS B C 1
ATOM 1746 O O . LYS B 1 55 ? -8.055 23.359 3.693 1 98.06 55 LYS B O 1
ATOM 1751 N N . ALA B 1 56 ? -6.324 24.672 4.207 1 98.44 56 ALA B N 1
ATOM 1752 C CA . ALA B 1 56 ? -5.449 24.016 3.242 1 98.44 56 ALA B CA 1
ATOM 1753 C C . ALA B 1 56 ? -5.238 22.547 3.611 1 98.44 56 ALA B C 1
ATOM 1755 O O . ALA B 1 56 ? -5.293 21.672 2.746 1 98.44 56 ALA B O 1
ATOM 1756 N N . VAL B 1 57 ? -5.035 22.219 4.887 1 98.06 57 VAL B N 1
ATOM 1757 C CA . VAL B 1 57 ? -4.797 20.859 5.355 1 98.06 57 VAL B CA 1
ATOM 1758 C C . VAL B 1 57 ? -6.055 20.016 5.16 1 98.06 57 VAL B C 1
ATOM 1760 O O . VAL B 1 57 ? -5.98 18.875 4.691 1 98.06 57 VAL B O 1
ATOM 1763 N N . GLU B 1 58 ? -7.141 20.594 5.488 1 97.06 58 GLU B N 1
ATOM 1764 C CA . GLU B 1 58 ? -8.398 19.875 5.324 1 97.06 58 GLU B CA 1
ATOM 1765 C C . GLU B 1 58 ? -8.672 19.578 3.855 1 97.06 58 GLU B C 1
ATOM 1767 O O . GLU B 1 58 ? -9.125 18.484 3.512 1 97.06 58 GLU B O 1
ATOM 1772 N N . ALA B 1 59 ? -8.43 20.547 3.035 1 96.75 59 ALA B N 1
ATOM 1773 C CA . ALA B 1 59 ? -8.617 20.344 1.6 1 96.75 59 ALA B CA 1
ATOM 1774 C C . ALA B 1 59 ? -7.703 19.25 1.073 1 96.75 59 ALA B C 1
ATOM 1776 O O . ALA B 1 59 ? -8.133 18.375 0.308 1 96.75 59 ALA B O 1
ATOM 1777 N N . ALA B 1 60 ? -6.477 19.266 1.49 1 97.31 60 ALA B N 1
ATOM 1778 C CA . ALA B 1 60 ? -5.531 18.234 1.074 1 97.31 60 ALA B CA 1
ATOM 1779 C C . ALA B 1 60 ? -5.945 16.875 1.605 1 97.31 60 ALA B C 1
ATOM 1781 O O . ALA B 1 60 ? -5.91 15.883 0.874 1 97.31 60 ALA B O 1
ATOM 1782 N N . ASN B 1 61 ? -6.34 16.797 2.844 1 96.75 61 ASN B N 1
ATOM 1783 C CA . ASN B 1 61 ? -6.758 15.547 3.471 1 96.75 61 ASN B CA 1
ATOM 1784 C C . ASN B 1 61 ? -7.941 14.922 2.734 1 96.75 61 ASN B C 1
ATOM 1786 O O . ASN B 1 61 ? -8.008 13.703 2.582 1 96.75 61 ASN B O 1
ATOM 1790 N N . ASN B 1 62 ? -8.812 15.727 2.268 1 95.44 62 ASN B N 1
ATOM 1791 C CA . ASN B 1 62 ? -10.023 15.266 1.591 1 95.44 62 ASN B CA 1
ATOM 1792 C C . ASN B 1 62 ? -9.703 14.664 0.226 1 95.44 62 ASN B C 1
ATOM 1794 O O . ASN B 1 62 ? -10.531 13.961 -0.355 1 95.44 62 ASN B O 1
ATOM 1798 N N . VAL B 1 63 ? -8.602 14.891 -0.232 1 94.5 63 VAL B N 1
ATOM 1799 C CA . VAL B 1 63 ? -8.195 14.367 -1.53 1 94.5 63 VAL B CA 1
ATOM 1800 C C . VAL B 1 63 ? -7.184 13.242 -1.338 1 94.5 63 VAL B C 1
ATOM 1802 O O . VAL B 1 63 ? -7.32 12.172 -1.937 1 94.5 63 VAL B O 1
ATOM 1805 N N . VAL B 1 64 ? -6.262 13.422 -0.43 1 93.44 64 VAL B N 1
ATOM 1806 C CA . VAL B 1 64 ? -5.113 12.531 -0.287 1 93.44 64 VAL B CA 1
ATOM 1807 C C . VAL B 1 64 ? -5.543 11.234 0.405 1 93.44 64 VAL B C 1
ATOM 1809 O O . VAL B 1 64 ? -5.199 10.141 -0.041 1 93.44 64 VAL B O 1
ATOM 1812 N N . LEU B 1 65 ? -6.297 11.367 1.441 1 93.44 65 LEU B N 1
ATOM 1813 C CA . LEU B 1 65 ? -6.648 10.203 2.246 1 93.44 65 LEU B CA 1
ATOM 1814 C C . LEU B 1 65 ? -7.441 9.188 1.424 1 93.44 65 LEU B C 1
ATOM 1816 O O . LEU B 1 65 ? -7.066 8.016 1.34 1 93.44 65 LEU B O 1
ATOM 1820 N N . PRO B 1 66 ? -8.508 9.609 0.811 1 92.5 66 PRO B N 1
ATOM 1821 C CA . PRO B 1 66 ? -9.227 8.633 -0.014 1 92.5 66 PRO B CA 1
ATOM 1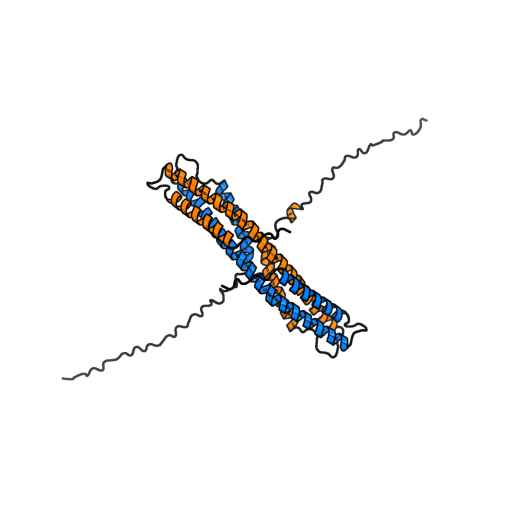822 C C . PRO B 1 66 ? -8.359 8.039 -1.117 1 92.5 66 PRO B C 1
ATOM 1824 O O . PRO B 1 66 ? -8.5 6.855 -1.447 1 92.5 66 PRO B O 1
ATOM 1827 N N . GLN B 1 67 ? -7.5 8.781 -1.673 1 89.44 67 GLN B N 1
ATOM 1828 C CA . GLN B 1 67 ? -6.621 8.281 -2.727 1 89.44 67 GLN B CA 1
ATOM 1829 C C . GLN B 1 67 ? -5.672 7.215 -2.189 1 89.44 67 GLN B C 1
ATOM 1831 O O . GLN B 1 67 ? -5.477 6.176 -2.822 1 89.44 67 GLN B O 1
ATOM 1836 N N . LEU B 1 68 ? -5.059 7.469 -1.077 1 89.88 68 LEU B N 1
ATOM 1837 C CA . LEU B 1 68 ? -4.164 6.492 -0.462 1 89.88 68 LEU B CA 1
ATOM 1838 C C . LEU B 1 68 ? -4.898 5.184 -0.18 1 89.88 68 LEU B C 1
ATOM 1840 O O . LEU B 1 68 ? -4.371 4.102 -0.447 1 89.88 68 LEU B O 1
ATOM 1844 N N . ARG B 1 69 ? -6.051 5.332 0.31 1 90.25 69 ARG B N 1
ATOM 1845 C CA . ARG B 1 69 ? -6.859 4.152 0.601 1 90.25 69 ARG B CA 1
ATOM 1846 C C . ARG B 1 69 ? -7.172 3.375 -0.674 1 90.25 69 ARG B C 1
ATOM 1848 O O . ARG B 1 69 ? -7.109 2.145 -0.688 1 90.25 69 ARG B O 1
ATOM 1855 N N . ALA B 1 70 ? -7.488 4.082 -1.715 1 88.75 70 ALA B N 1
ATOM 1856 C CA . ALA B 1 70 ? -7.816 3.455 -2.992 1 88.75 70 ALA B CA 1
ATOM 1857 C C . ALA B 1 70 ? -6.605 2.744 -3.584 1 88.75 70 ALA B C 1
ATOM 1859 O O . ALA B 1 70 ? -6.723 1.632 -4.105 1 88.75 70 ALA B O 1
ATOM 1860 N N . ASP B 1 71 ? -5.504 3.391 -3.547 1 85.69 71 ASP B N 1
ATOM 1861 C CA . ASP B 1 71 ? -4.277 2.797 -4.07 1 85.69 71 ASP B CA 1
ATOM 1862 C C . ASP B 1 71 ? -3.9 1.537 -3.293 1 85.69 71 ASP B C 1
ATOM 1864 O O . ASP B 1 71 ? -3.48 0.54 -3.883 1 85.69 71 ASP B O 1
ATOM 1868 N N . GLU B 1 72 ? -4.055 1.58 -2.041 1 86.06 72 GLU B N 1
ATOM 1869 C CA . GLU B 1 72 ? -3.787 0.415 -1.203 1 86.06 72 GLU B CA 1
ATOM 1870 C C . GLU B 1 72 ? -4.719 -0.741 -1.55 1 86.06 72 GLU B C 1
ATOM 1872 O O . GLU B 1 72 ? -4.293 -1.896 -1.613 1 86.06 72 GLU B O 1
ATOM 1877 N N . ALA B 1 73 ? -5.918 -0.456 -1.733 1 86.75 73 ALA B N 1
ATOM 1878 C CA . ALA B 1 73 ? -6.918 -1.469 -2.072 1 86.75 73 ALA B CA 1
ATOM 1879 C C . ALA B 1 73 ? -6.605 -2.117 -3.416 1 86.75 73 ALA B C 1
ATOM 1881 O O . ALA B 1 73 ? -6.809 -3.32 -3.594 1 86.75 73 ALA B O 1
ATOM 1882 N N . GLU B 1 74 ? -6.164 -1.354 -4.309 1 86.06 74 GLU B N 1
ATOM 1883 C CA . GLU B 1 74 ? -5.832 -1.883 -5.629 1 86.06 74 GLU B CA 1
ATOM 1884 C C . GLU B 1 74 ? -4.645 -2.838 -5.559 1 86.06 74 GLU B C 1
ATOM 1886 O O . GLU B 1 74 ? -4.656 -3.898 -6.188 1 86.06 74 GLU B O 1
ATOM 1891 N N . ILE B 1 75 ? -3.662 -2.465 -4.844 1 84.25 75 ILE B N 1
ATOM 1892 C CA . ILE B 1 75 ? -2.506 -3.33 -4.637 1 84.25 75 ILE B CA 1
ATOM 1893 C C . ILE B 1 75 ? -2.955 -4.648 -4.016 1 84.25 75 ILE B C 1
ATOM 1895 O O . ILE B 1 75 ? -2.549 -5.727 -4.461 1 84.25 75 ILE B O 1
ATOM 1899 N N . ALA B 1 76 ? -3.789 -4.551 -3.062 1 86.69 76 ALA B N 1
ATOM 1900 C CA . ALA B 1 76 ? -4.273 -5.738 -2.365 1 86.69 76 ALA B CA 1
ATOM 1901 C C . ALA B 1 76 ? -5.082 -6.629 -3.299 1 86.69 76 ALA B C 1
ATOM 1903 O O . ALA B 1 76 ? -4.961 -7.855 -3.256 1 86.69 76 ALA B O 1
ATOM 1904 N N . ARG B 1 77 ? -5.836 -6.062 -4.094 1 88.69 77 ARG B N 1
ATOM 1905 C CA . ARG B 1 77 ? -6.703 -6.812 -4.996 1 88.69 77 ARG B CA 1
ATOM 1906 C C . ARG B 1 77 ? -5.883 -7.602 -6.012 1 88.69 77 ARG B C 1
ATOM 1908 O O . ARG B 1 77 ? -6.066 -8.812 -6.164 1 88.69 77 ARG B O 1
ATOM 1915 N N . HIS B 1 78 ? -5.016 -6.953 -6.695 1 85.5 78 HIS B N 1
ATOM 1916 C CA . HIS B 1 78 ? -4.18 -7.605 -7.699 1 85.5 78 HIS B CA 1
ATOM 1917 C C . HIS B 1 78 ? -3.238 -8.617 -7.055 1 85.5 78 HIS B C 1
ATOM 1919 O O . HIS B 1 78 ? -3.084 -9.734 -7.562 1 85.5 78 HIS B O 1
ATOM 1925 N N . GLY B 1 79 ? -2.658 -8.203 -5.961 1 89.5 79 GLY B N 1
ATOM 1926 C CA . GLY B 1 79 ? -1.781 -9.109 -5.242 1 89.5 79 GLY B CA 1
ATOM 1927 C C . GLY B 1 79 ? -2.479 -10.375 -4.785 1 89.5 79 GLY B C 1
ATOM 1928 O O . GLY B 1 79 ? -1.948 -11.477 -4.949 1 89.5 79 GLY B O 1
ATOM 1929 N N . SER B 1 80 ? -3.633 -10.211 -4.324 1 93.12 80 SER B N 1
ATOM 1930 C CA . SER B 1 80 ? -4.363 -11.352 -3.781 1 93.12 80 SER B CA 1
ATOM 1931 C C . SER B 1 80 ? -4.738 -12.344 -4.879 1 93.12 80 SER B C 1
ATOM 1933 O O . SER B 1 80 ? -4.664 -13.555 -4.68 1 93.12 80 SER B O 1
ATOM 1935 N N . LEU B 1 81 ? -5.18 -11.789 -6.039 1 91.38 81 LEU B N 1
ATOM 1936 C CA . LEU B 1 81 ? -5.527 -12.656 -7.164 1 91.38 81 LEU B CA 1
ATOM 1937 C C . LEU B 1 81 ? -4.328 -13.484 -7.605 1 91.38 81 LEU B C 1
ATOM 1939 O O . LEU B 1 81 ? -4.445 -14.688 -7.82 1 91.38 81 LEU B O 1
ATOM 1943 N N . PHE B 1 82 ? -3.256 -12.914 -7.699 1 95.31 82 PHE B N 1
ATOM 1944 C CA . PHE B 1 82 ? -2.053 -13.602 -8.156 1 95.31 82 PHE B CA 1
ATOM 1945 C C . PHE B 1 82 ? -1.571 -14.602 -7.109 1 95.31 82 PHE B C 1
ATOM 1947 O O . PHE B 1 82 ? -1.188 -15.719 -7.445 1 95.31 82 PHE B O 1
ATOM 1954 N N . ILE B 1 83 ? -1.554 -14.273 -5.883 1 95.94 83 ILE B N 1
ATOM 1955 C CA . ILE B 1 83 ? -1.195 -15.164 -4.781 1 95.94 83 ILE B CA 1
ATOM 1956 C C . ILE B 1 83 ? -2.068 -16.422 -4.82 1 95.94 83 ILE B C 1
ATOM 1958 O O . ILE B 1 83 ? -1.567 -17.531 -4.676 1 95.94 83 ILE B O 1
ATOM 1962 N N . GLY B 1 84 ? -3.377 -16.156 -5.023 1 96.5 84 GLY B N 1
ATOM 1963 C CA . GLY B 1 84 ? -4.277 -17.297 -5.125 1 96.5 84 GLY B CA 1
ATOM 1964 C C . GLY B 1 84 ? -3.9 -18.266 -6.234 1 96.5 84 GLY B C 1
ATOM 1965 O O . GLY B 1 84 ? -3.947 -19.484 -6.051 1 96.5 84 GLY B O 1
ATOM 1966 N N . CYS B 1 85 ? -3.543 -17.672 -7.293 1 97.12 85 CYS B N 1
ATOM 1967 C CA . CYS B 1 85 ? -3.148 -18.484 -8.445 1 97.12 85 CYS B CA 1
ATOM 1968 C C . CYS B 1 85 ? -1.872 -19.266 -8.148 1 97.12 85 CYS B C 1
ATOM 1970 O O . CYS B 1 85 ? -1.797 -20.469 -8.422 1 97.12 85 CYS B O 1
ATOM 1972 N N . VAL B 1 86 ? -0.853 -18.641 -7.645 1 98.06 86 VAL B N 1
ATOM 1973 C CA . VAL B 1 86 ? 0.42 -19.281 -7.32 1 98.06 86 VAL B CA 1
ATOM 1974 C C . VAL B 1 86 ? 0.203 -20.359 -6.258 1 98.06 86 VAL B C 1
ATOM 1976 O O . VAL B 1 86 ? 0.798 -21.438 -6.332 1 98.06 86 VAL B O 1
ATOM 1979 N N . GLY B 1 87 ? -0.639 -20.062 -5.32 1 98.44 87 GLY B N 1
ATOM 1980 C CA . GLY B 1 87 ? -0.976 -21.047 -4.305 1 98.44 87 GLY B CA 1
ATOM 1981 C C . GLY B 1 87 ? -1.603 -22.312 -4.879 1 98.44 87 GLY B C 1
ATOM 1982 O O . GLY B 1 87 ? -1.239 -23.422 -4.496 1 98.44 87 GLY B O 1
ATOM 1983 N N . ALA B 1 88 ? -2.604 -22.078 -5.758 1 98.38 88 ALA B N 1
ATOM 1984 C CA . ALA B 1 88 ? -3.244 -23.203 -6.422 1 98.38 88 ALA B CA 1
ATOM 1985 C C . ALA B 1 88 ? -2.229 -24.016 -7.219 1 98.38 88 ALA B C 1
ATOM 1987 O O . ALA B 1 88 ? -2.275 -25.25 -7.227 1 98.38 88 ALA B O 1
ATOM 1988 N N . TYR B 1 89 ? -1.346 -23.422 -7.91 1 98.62 89 TYR B N 1
ATOM 1989 C CA . TYR B 1 89 ? -0.286 -24.094 -8.656 1 98.62 89 TYR B CA 1
ATOM 1990 C C . TYR B 1 89 ? 0.603 -24.906 -7.727 1 98.62 89 TYR B C 1
ATOM 1992 O O . TYR B 1 89 ? 0.917 -26.062 -8.016 1 98.62 89 TYR B O 1
ATOM 2000 N N . LEU B 1 90 ? 1.004 -24.359 -6.609 1 98.81 90 LEU B N 1
ATOM 2001 C CA . LEU B 1 90 ? 1.829 -25.062 -5.629 1 98.81 90 LEU B CA 1
ATOM 2002 C C . LEU B 1 90 ? 1.134 -26.328 -5.141 1 98.81 90 LEU B C 1
ATOM 2004 O O . LEU B 1 90 ? 1.758 -27.375 -5.047 1 98.81 90 LEU B O 1
ATOM 2008 N N . ILE B 1 91 ? -0.115 -26.203 -4.809 1 98.69 91 ILE B N 1
ATOM 2009 C CA . ILE B 1 91 ? -0.897 -27.344 -4.348 1 98.69 91 ILE B CA 1
ATOM 2010 C C . ILE B 1 91 ? -0.899 -28.422 -5.422 1 98.69 91 ILE B C 1
ATOM 2012 O O . ILE B 1 91 ? -0.715 -29.609 -5.117 1 98.69 91 ILE B O 1
ATOM 2016 N N . GLU B 1 92 ? -1.083 -27.984 -6.652 1 98.69 92 GLU B N 1
ATOM 2017 C CA . GLU B 1 92 ? -1.112 -28.969 -7.742 1 98.69 92 GLU B CA 1
ATOM 2018 C C . GLU B 1 92 ? 0.249 -29.625 -7.926 1 98.69 92 GLU B C 1
ATOM 2020 O O . GLU B 1 92 ? 0.329 -30.828 -8.219 1 98.69 92 GLU B O 1
ATOM 2025 N N . MET B 1 93 ? 1.302 -28.938 -7.766 1 98.62 93 MET B N 1
ATOM 2026 C CA . MET B 1 93 ? 2.646 -29.5 -7.848 1 98.62 93 MET B CA 1
ATOM 2027 C C . MET B 1 93 ? 2.844 -30.578 -6.805 1 98.62 93 MET B C 1
ATOM 2029 O O . MET B 1 93 ? 3.318 -31.672 -7.121 1 98.62 93 MET B O 1
ATOM 2033 N N . LYS B 1 94 ? 2.451 -30.281 -5.621 1 98.69 94 LYS B N 1
ATOM 2034 C CA . LYS B 1 94 ? 2.6 -31.234 -4.531 1 98.69 94 LYS B CA 1
ATOM 2035 C C . LYS B 1 94 ? 1.722 -32.469 -4.758 1 98.69 94 LYS B C 1
ATOM 2037 O O . LYS B 1 94 ? 2.127 -33.594 -4.457 1 98.69 94 LYS B O 1
ATOM 2042 N N . ARG B 1 95 ? 0.539 -32.25 -5.23 1 98.56 95 ARG B N 1
ATOM 2043 C CA . ARG B 1 95 ? -0.345 -33.344 -5.582 1 98.56 95 ARG B CA 1
ATOM 2044 C C . ARG B 1 95 ? 0.289 -34.25 -6.645 1 98.56 95 ARG B C 1
ATOM 2046 O O . ARG B 1 95 ? 0.236 -35.469 -6.547 1 98.56 95 ARG B O 1
ATOM 2053 N N . CYS B 1 96 ? 0.867 -33.625 -7.633 1 98.62 96 CYS B N 1
ATOM 2054 C CA . CYS B 1 96 ? 1.555 -34.344 -8.688 1 98.62 96 CYS B CA 1
ATOM 2055 C C . CYS B 1 96 ? 2.676 -35.219 -8.117 1 98.62 96 CYS B C 1
ATOM 2057 O O . CYS B 1 96 ? 2.779 -36.406 -8.438 1 98.62 96 CYS B O 1
ATOM 2059 N N . VAL B 1 97 ? 3.439 -34.625 -7.25 1 98.12 97 VAL B N 1
ATOM 2060 C CA . VAL B 1 97 ? 4.551 -35.312 -6.621 1 98.12 97 VAL B CA 1
ATOM 2061 C C . VAL B 1 97 ? 4.023 -36.531 -5.855 1 98.12 97 VAL B C 1
ATOM 2063 O O . VAL B 1 97 ? 4.57 -37.625 -5.969 1 98.12 97 VAL B O 1
ATOM 2066 N N . LYS B 1 98 ? 2.959 -36.375 -5.121 1 98.12 98 LYS B N 1
ATOM 2067 C CA . LYS B 1 98 ? 2.377 -37.469 -4.32 1 98.12 98 LYS B CA 1
ATOM 2068 C C . LYS B 1 98 ? 1.854 -38.594 -5.211 1 98.12 98 LYS B C 1
ATOM 2070 O O . LYS B 1 98 ? 2.07 -39.75 -4.926 1 98.12 98 LYS B O 1
ATOM 2075 N N . LEU B 1 99 ? 1.166 -38.25 -6.273 1 98.25 99 LEU B N 1
ATOM 2076 C CA . LEU B 1 99 ? 0.607 -39.25 -7.18 1 98.25 99 LEU B CA 1
ATOM 2077 C C . LEU B 1 99 ? 1.715 -40.062 -7.859 1 98.25 99 LEU B C 1
ATOM 2079 O O . LEU B 1 99 ? 1.608 -41.281 -8 1 98.25 99 LEU B O 1
ATOM 2083 N N . GLU B 1 100 ? 2.77 -39.375 -8.234 1 97.81 100 GLU B N 1
ATOM 2084 C CA . GLU B 1 100 ? 3.873 -40.062 -8.898 1 97.81 100 GLU B CA 1
ATOM 2085 C C . GLU B 1 100 ? 4.59 -41 -7.934 1 97.81 100 GLU B C 1
ATOM 2087 O O . GLU B 1 100 ? 5.137 -42.031 -8.352 1 97.81 100 GLU B O 1
ATOM 2092 N N . LYS B 1 101 ? 4.605 -40.656 -6.672 1 97.44 101 LYS B N 1
ATOM 2093 C CA . LYS B 1 101 ? 5.172 -41.531 -5.664 1 97.44 101 LYS B CA 1
ATOM 2094 C C . LYS B 1 101 ? 4.285 -42.75 -5.449 1 97.44 101 LYS B C 1
ATOM 2096 O O . LYS B 1 101 ? 4.785 -43.875 -5.254 1 97.44 101 LYS B O 1
ATOM 2101 N N . THR B 1 102 ? 2.977 -42.594 -5.434 1 97.81 102 THR B N 1
ATOM 2102 C CA . THR B 1 102 ? 2.004 -43.656 -5.223 1 97.81 102 THR B CA 1
ATOM 2103 C C . THR B 1 102 ? 1.926 -44.562 -6.445 1 97.81 102 THR B C 1
ATOM 2105 O O . THR B 1 102 ? 1.751 -45.781 -6.312 1 97.81 102 THR B O 1
ATOM 2108 N N . PHE B 1 103 ? 2.137 -44.031 -7.656 1 98 103 PHE B N 1
ATOM 2109 C CA . PHE B 1 103 ? 2.096 -44.75 -8.922 1 98 103 PHE B CA 1
ATOM 2110 C C . PHE B 1 103 ? 3.35 -44.469 -9.742 1 98 103 PHE B C 1
ATOM 2112 O O . PHE B 1 103 ? 3.303 -43.75 -10.734 1 98 103 PHE B O 1
ATOM 2119 N N . PRO B 1 104 ? 4.379 -45.094 -9.398 1 96 104 PRO B N 1
ATOM 2120 C CA . PRO B 1 104 ? 5.664 -44.844 -10.039 1 96 104 PRO B CA 1
ATOM 2121 C C . PRO B 1 104 ? 5.691 -45.25 -11.508 1 96 104 PRO B C 1
ATOM 2123 O O . PRO B 1 104 ? 4.988 -46.188 -11.898 1 96 104 PRO B O 1
ATOM 2126 N N . ALA B 1 105 ? 6.395 -44.531 -12.336 1 93.69 105 ALA B N 1
ATOM 2127 C CA . ALA B 1 105 ? 6.656 -44.812 -13.742 1 93.69 105 ALA B CA 1
ATOM 2128 C C . ALA B 1 105 ? 8.141 -44.688 -14.07 1 93.69 105 ALA B C 1
ATOM 2130 O O . ALA B 1 105 ? 8.867 -43.969 -13.375 1 93.69 105 ALA B O 1
ATOM 2131 N N . PRO B 1 106 ? 8.578 -45.531 -15.016 1 92.06 106 PRO B N 1
ATOM 2132 C CA . PRO B 1 106 ? 9.984 -45.438 -15.398 1 92.06 106 PRO B CA 1
ATOM 2133 C C . PRO B 1 106 ? 10.32 -44.156 -16.156 1 92.06 106 PRO B C 1
ATOM 2135 O O . PRO B 1 106 ? 10.758 -44.219 -17.312 1 92.06 106 PRO B O 1
ATOM 2138 N N . THR B 1 107 ? 9.922 -43 -15.727 1 90.31 107 THR B N 1
ATOM 2139 C CA . THR B 1 107 ? 10.188 -41.688 -16.281 1 90.31 107 THR B CA 1
ATOM 2140 C C . THR B 1 107 ? 10.695 -40.719 -15.195 1 90.31 107 THR B C 1
ATOM 2142 O O . THR B 1 107 ? 10.586 -41.031 -14 1 90.31 107 THR B O 1
ATOM 2145 N N . GLU B 1 108 ? 11.422 -39.688 -15.641 1 91.69 108 GLU B N 1
ATOM 2146 C CA . GLU B 1 108 ? 11.844 -38.656 -14.695 1 91.69 108 GLU B CA 1
ATOM 2147 C C . GLU B 1 108 ? 10.641 -37.969 -14.055 1 91.69 108 GLU B C 1
ATOM 2149 O O . GLU B 1 108 ? 9.594 -37.812 -14.688 1 91.69 108 GLU B O 1
ATOM 2154 N N . PRO B 1 109 ? 10.781 -37.594 -12.82 1 93.94 109 PRO B N 1
ATOM 2155 C CA . PRO B 1 109 ? 9.672 -36.875 -12.18 1 93.94 109 PRO B CA 1
ATOM 2156 C C . PRO B 1 109 ? 9.273 -35.594 -12.93 1 93.94 109 PRO B C 1
ATOM 2158 O O . PRO B 1 109 ? 10.133 -34.906 -13.453 1 93.94 109 PRO B O 1
ATOM 2161 N N . SER B 1 110 ? 7.996 -35.406 -13.039 1 95.25 110 SER B N 1
ATOM 2162 C CA . SER B 1 110 ? 7.469 -34.25 -13.75 1 95.25 110 SER B CA 1
ATOM 2163 C C . SER B 1 110 ? 7.711 -32.969 -12.961 1 95.25 110 SER B C 1
ATOM 2165 O O . SER B 1 110 ? 7.797 -31.875 -13.547 1 95.25 110 SER B O 1
ATOM 2167 N N . VAL B 1 111 ? 7.812 -33.062 -11.609 1 97.06 111 VAL B N 1
ATOM 2168 C CA . VAL B 1 111 ? 8.023 -31.922 -10.719 1 97.06 111 VAL B CA 1
ATOM 2169 C C . VAL B 1 111 ? 9.148 -32.25 -9.734 1 97.06 111 VAL B C 1
ATOM 2171 O O . VAL B 1 111 ? 9.102 -33.25 -9.031 1 97.06 111 VAL B O 1
ATOM 2174 N N . THR B 1 112 ? 10.102 -31.422 -9.688 1 94.88 112 THR B N 1
ATOM 2175 C CA . THR B 1 112 ? 11.234 -31.656 -8.797 1 94.88 112 THR B CA 1
ATOM 2176 C C . THR B 1 112 ? 11.055 -30.875 -7.492 1 94.88 112 THR B C 1
ATOM 2178 O O . THR B 1 112 ? 10.273 -29.922 -7.434 1 94.88 112 THR B O 1
ATOM 2181 N N . ARG B 1 113 ? 11.828 -31.312 -6.496 1 94.56 113 ARG B N 1
ATOM 2182 C CA . ARG B 1 113 ? 11.781 -30.641 -5.203 1 94.56 113 ARG B CA 1
ATOM 2183 C C . ARG B 1 113 ? 12.266 -29.203 -5.32 1 94.56 113 ARG B C 1
ATOM 2185 O O . ARG B 1 113 ? 11.727 -28.297 -4.668 1 94.56 113 ARG B O 1
ATOM 2192 N N . ASN B 1 114 ? 13.266 -29.016 -6.109 1 95.19 114 ASN B N 1
ATOM 2193 C CA . ASN B 1 114 ? 13.797 -27.672 -6.312 1 95.19 114 ASN B CA 1
ATOM 2194 C C . ASN B 1 114 ? 12.75 -26.734 -6.906 1 95.19 114 ASN B C 1
ATOM 2196 O O . ASN B 1 114 ? 12.672 -25.562 -6.531 1 95.19 114 ASN B O 1
ATOM 2200 N N . GLN B 1 115 ? 11.945 -27.297 -7.832 1 96.62 115 GLN B N 1
ATOM 2201 C CA . GLN B 1 115 ? 10.891 -26.5 -8.445 1 96.62 115 GLN B CA 1
ATOM 2202 C C . GLN B 1 115 ? 9.828 -26.109 -7.418 1 96.62 115 GLN B C 1
ATOM 2204 O O . GLN B 1 115 ? 9.336 -24.984 -7.414 1 96.62 115 GLN B O 1
ATOM 2209 N N . VAL B 1 116 ? 9.453 -27.016 -6.547 1 98.12 116 VAL B N 1
ATOM 2210 C CA . VAL B 1 116 ? 8.469 -26.766 -5.496 1 98.12 116 VAL B CA 1
ATOM 2211 C C . VAL B 1 116 ? 8.969 -25.672 -4.562 1 98.12 116 VAL B C 1
ATOM 2213 O O . VAL B 1 116 ? 8.234 -24.75 -4.23 1 98.12 116 VAL B O 1
ATOM 2216 N N . GLU B 1 117 ? 10.195 -25.734 -4.152 1 97.56 117 GLU B N 1
ATOM 2217 C CA . GLU B 1 117 ? 10.797 -24.75 -3.25 1 97.56 117 GLU B CA 1
ATOM 2218 C C . GLU B 1 117 ? 10.82 -23.359 -3.877 1 97.56 117 GLU B C 1
ATOM 2220 O O . GLU B 1 117 ? 10.617 -22.359 -3.186 1 97.56 117 GLU B O 1
ATOM 2225 N N . ARG B 1 118 ? 11.094 -23.328 -5.137 1 96.56 118 ARG B N 1
ATOM 2226 C CA . ARG B 1 118 ? 11.117 -22.062 -5.848 1 96.56 118 ARG B CA 1
ATOM 2227 C C . ARG B 1 118 ? 9.742 -21.391 -5.812 1 96.56 118 ARG B C 1
ATOM 2229 O O . ARG B 1 118 ? 9.633 -20.188 -5.562 1 96.56 118 ARG B O 1
ATOM 2236 N N . VAL B 1 119 ? 8.688 -22.141 -6.062 1 98.31 119 VAL B N 1
ATOM 2237 C CA . VAL B 1 119 ? 7.336 -21.594 -6.07 1 98.31 119 VAL B CA 1
ATOM 2238 C C . VAL B 1 119 ? 6.93 -21.203 -4.652 1 98.31 119 VAL B C 1
ATOM 2240 O O . VAL B 1 119 ? 6.254 -20.188 -4.449 1 98.31 119 VAL B O 1
ATOM 2243 N N . GLU B 1 120 ? 7.379 -21.969 -3.629 1 97.81 120 GLU B N 1
ATOM 2244 C CA . GLU B 1 120 ? 7.141 -21.594 -2.238 1 97.81 120 GLU B CA 1
ATOM 2245 C C . GLU B 1 120 ? 7.762 -20.25 -1.914 1 97.81 120 GLU B C 1
ATOM 2247 O O . GLU B 1 120 ? 7.148 -19.422 -1.23 1 97.81 120 GLU B O 1
ATOM 2252 N N . SER B 1 121 ? 8.953 -20.047 -2.418 1 96.81 121 SER B N 1
ATOM 2253 C CA . SER B 1 121 ? 9.641 -18.781 -2.184 1 96.81 121 SER B CA 1
ATOM 2254 C C . SER B 1 121 ? 8.906 -17.625 -2.844 1 96.81 121 SER B C 1
ATOM 2256 O O . SER B 1 121 ? 8.805 -16.547 -2.27 1 96.81 121 SER B O 1
ATOM 2258 N N . ILE B 1 122 ? 8.414 -17.875 -4.113 1 96.12 122 ILE B N 1
ATOM 2259 C CA . ILE B 1 122 ? 7.637 -16.859 -4.801 1 96.12 122 ILE B CA 1
ATOM 2260 C C . ILE B 1 122 ? 6.395 -16.516 -3.982 1 96.12 122 ILE B C 1
ATOM 2262 O O . ILE B 1 122 ? 6.094 -15.344 -3.762 1 96.12 122 ILE B O 1
ATOM 2266 N N . LEU B 1 123 ? 5.742 -17.469 -3.502 1 96.88 123 LEU B N 1
ATOM 2267 C CA . LEU B 1 123 ? 4.512 -17.297 -2.732 1 96.88 123 LEU B CA 1
ATOM 2268 C C . LEU B 1 123 ? 4.781 -16.531 -1.444 1 96.88 123 LEU B C 1
ATOM 2270 O O . LEU B 1 123 ? 4.035 -15.609 -1.104 1 96.88 123 LEU B O 1
ATOM 2274 N N . ASP B 1 124 ? 5.84 -16.891 -0.77 1 94.81 124 ASP B N 1
ATOM 2275 C CA . ASP B 1 124 ? 6.211 -16.219 0.471 1 94.81 124 ASP B CA 1
ATOM 2276 C C . ASP B 1 124 ? 6.461 -14.727 0.237 1 94.81 124 ASP B C 1
ATOM 2278 O O . ASP B 1 124 ? 5.98 -13.883 0.996 1 94.81 124 ASP B O 1
ATOM 2282 N N . THR B 1 125 ? 7.168 -14.375 -0.786 1 92.75 125 THR B N 1
ATOM 2283 C CA . THR B 1 125 ? 7.488 -12.992 -1.123 1 92.75 125 THR B CA 1
ATOM 2284 C C . THR B 1 125 ? 6.219 -12.195 -1.418 1 92.75 125 THR B C 1
ATOM 2286 O O . THR B 1 125 ? 6.039 -11.094 -0.908 1 92.75 125 THR B O 1
ATOM 2289 N N . LEU B 1 126 ? 5.305 -12.805 -2.16 1 92.12 126 LEU B N 1
ATOM 2290 C CA . LEU B 1 126 ? 4.055 -12.148 -2.533 1 92.12 126 LEU B CA 1
ATOM 2291 C C . LEU B 1 126 ? 3.172 -11.93 -1.311 1 92.12 126 LEU B C 1
ATOM 2293 O O . LEU B 1 126 ? 2.582 -10.859 -1.148 1 92.12 126 LEU B O 1
ATOM 2297 N N . GLU B 1 127 ? 3.104 -12.938 -0.461 1 90.56 127 GLU B N 1
ATOM 2298 C CA . GLU B 1 127 ? 2.256 -12.844 0.725 1 90.56 127 GLU B CA 1
ATOM 2299 C C . GLU B 1 127 ? 2.783 -11.789 1.696 1 90.56 127 GLU B C 1
ATOM 2301 O O . GLU B 1 127 ? 2.002 -11.062 2.314 1 90.56 127 GLU B O 1
ATOM 2306 N N . ASN B 1 128 ? 4.023 -11.719 1.766 1 86.5 128 ASN B N 1
ATOM 2307 C CA . ASN B 1 128 ? 4.621 -10.727 2.65 1 86.5 128 ASN B CA 1
ATOM 2308 C C . ASN B 1 128 ? 4.41 -9.305 2.127 1 86.5 128 ASN B C 1
ATOM 2310 O O . ASN B 1 128 ? 4.32 -8.359 2.908 1 86.5 128 ASN B O 1
ATOM 2314 N N . LEU B 1 129 ? 4.344 -9.148 0.846 1 82.62 129 LEU B N 1
ATOM 2315 C CA . LEU B 1 129 ? 4.129 -7.848 0.233 1 82.62 129 LEU B CA 1
ATOM 2316 C C . LEU B 1 129 ? 2.693 -7.375 0.449 1 82.62 129 LEU B C 1
ATOM 2318 O O . LEU B 1 129 ? 2.438 -6.172 0.543 1 82.62 129 LEU B O 1
ATOM 2322 N N . ILE B 1 130 ? 1.721 -8.289 0.524 1 80.38 130 ILE B N 1
ATOM 2323 C CA . ILE B 1 130 ? 0.311 -7.934 0.644 1 80.38 130 ILE B CA 1
ATOM 2324 C C . ILE B 1 130 ? -0.083 -7.871 2.117 1 80.38 130 ILE B C 1
ATOM 2326 O O . ILE B 1 130 ? -0.903 -7.039 2.516 1 80.38 130 ILE B O 1
ATOM 2330 N N . THR B 1 131 ? 0.061 -9.086 3.027 1 64.62 131 THR B N 1
ATOM 2331 C CA . THR B 1 131 ? -0.273 -9.086 4.445 1 64.62 131 THR B CA 1
ATOM 2332 C C . THR B 1 131 ? 0.17 -7.777 5.102 1 64.62 131 THR B C 1
ATOM 2334 O O . THR B 1 131 ? -0.515 -7.254 5.98 1 64.62 131 THR B O 1
ATOM 2337 N N . VAL B 1 132 ? 1.083 -7.188 4.781 1 54.22 132 VAL B N 1
ATOM 2338 C CA . VAL B 1 132 ? 1.4 -5.867 5.316 1 54.22 132 VAL B CA 1
ATOM 2339 C C . VAL B 1 132 ? 0.276 -4.891 4.98 1 54.22 132 VAL B C 1
ATOM 2341 O O . VAL B 1 132 ? -0.023 -3.986 5.766 1 54.22 132 VAL B O 1
ATOM 2344 N N . HIS B 1 133 ? -0.448 -5.051 3.998 1 50.41 133 HIS B N 1
ATOM 2345 C CA . HIS B 1 133 ? -1.564 -4.164 3.686 1 50.41 133 HIS B CA 1
ATOM 2346 C C . HIS B 1 133 ? -2.826 -4.586 4.43 1 50.41 133 HIS B C 1
ATOM 2348 O O . HIS B 1 133 ? -3.625 -3.74 4.836 1 50.41 133 HIS B O 1
ATOM 2354 N N . TYR B 1 134 ? -3.158 -5.898 4.555 1 45.5 134 TYR B N 1
ATOM 2355 C CA . TYR B 1 134 ? -4.41 -6.355 5.148 1 45.5 134 TYR B CA 1
ATOM 2356 C C . TYR B 1 134 ? -4.406 -6.148 6.66 1 45.5 134 TYR B C 1
ATOM 2358 O O . TYR B 1 134 ? -5.465 -6.012 7.273 1 45.5 134 TYR B O 1
ATOM 2366 N N . SER B 1 135 ? -3.312 -6.242 7.281 1 43.22 135 SER B N 1
ATOM 2367 C CA . SER B 1 135 ? -3.516 -6.039 8.711 1 43.22 135 SER B CA 1
ATOM 2368 C C . SER B 1 135 ? -4.156 -4.684 8.992 1 43.22 135 SER B C 1
ATOM 2370 O O . SER B 1 135 ? -4.781 -4.488 10.039 1 43.22 135 SER B O 1
ATOM 2372 N N . THR B 1 136 ? -3.859 -3.686 8.25 1 39.28 136 THR B N 1
ATOM 2373 C CA . THR B 1 136 ? -4.465 -2.41 8.617 1 39.28 136 THR B CA 1
ATOM 2374 C C . THR B 1 136 ? -5.879 -2.303 8.055 1 39.28 136 THR B C 1
ATOM 2376 O O . THR B 1 136 ? -6.668 -1.468 8.508 1 39.28 136 THR B O 1
ATOM 2379 N N . ASN B 1 137 ? -6.137 -2.926 6.988 1 40.34 137 ASN B N 1
ATOM 2380 C CA . ASN B 1 137 ? -7.477 -2.68 6.461 1 40.34 137 ASN B CA 1
ATOM 2381 C C . ASN B 1 137 ? -8.539 -3.457 7.234 1 40.34 137 ASN B C 1
ATOM 2383 O O . ASN B 1 137 ? -9.695 -3.514 6.82 1 40.34 137 ASN B O 1
ATOM 2387 N N . GLU B 1 138 ? -8.141 -4.461 8.039 1 38.41 138 GLU B N 1
ATOM 2388 C CA . GLU B 1 138 ? -9.242 -5.109 8.758 1 38.41 138 GLU B CA 1
ATOM 2389 C C . GLU B 1 138 ? -9.891 -4.156 9.758 1 38.41 138 GLU B C 1
ATOM 2391 O O . GLU B 1 138 ? -9.367 -3.951 10.852 1 38.41 138 GLU B O 1
ATOM 2396 N N . GLN B 1 139 ? -10.211 -2.982 9.5 1 36.16 139 GLN B N 1
ATOM 2397 C CA . GLN B 1 139 ? -11.125 -2.395 10.469 1 36.16 139 GLN B CA 1
ATOM 2398 C C . GLN B 1 139 ? -12.133 -3.426 10.977 1 36.16 139 GLN B C 1
ATOM 2400 O O . GLN B 1 139 ? -12.375 -4.438 10.312 1 36.16 139 GLN B O 1
ATOM 2405 N N . PRO B 1 140 ? -13.055 -2.898 12.094 1 35.88 140 PRO B N 1
ATOM 2406 C CA . PRO B 1 140 ? -13.898 -3.277 13.227 1 35.88 140 PRO B CA 1
ATOM 2407 C C . PRO B 1 140 ? -15.148 -4.051 12.805 1 35.88 140 PRO B C 1
ATOM 2409 O O . PRO B 1 140 ? -16.062 -4.23 13.602 1 35.88 140 PRO B O 1
ATOM 2412 N N . CYS B 1 141 ? -15.188 -4.48 11.461 1 33.22 141 CYS B N 1
ATOM 2413 C CA . CYS B 1 141 ? -16.609 -4.762 11.297 1 33.22 141 CYS B CA 1
ATOM 2414 C C . CYS B 1 141 ? -17.062 -5.84 12.273 1 33.22 141 CYS B C 1
ATOM 2416 O O . CYS B 1 141 ? -18.219 -6.262 12.242 1 33.22 141 CYS B O 1
ATOM 2418 N N . LEU B 1 142 ? -16.047 -6.609 12.734 1 30.89 142 LEU B N 1
ATOM 2419 C CA . LEU B 1 142 ? -16.672 -7.664 13.523 1 30.89 142 LEU B CA 1
ATOM 2420 C C . LEU B 1 142 ? -17.5 -7.078 14.664 1 30.89 142 LEU B C 1
ATOM 2422 O O . LEU B 1 142 ? -18.219 -7.805 15.344 1 30.89 142 LEU B O 1
ATOM 2426 N N . ASP B 1 143 ? -16.953 -5.914 15.203 1 28.97 143 ASP B N 1
ATOM 2427 C CA . ASP B 1 143 ? -17.734 -5.66 16.406 1 28.97 143 ASP B CA 1
ATOM 2428 C C . ASP B 1 143 ? -19.203 -5.414 16.078 1 28.97 143 ASP B C 1
ATOM 2430 O O . ASP B 1 143 ? -20.062 -5.496 16.938 1 28.97 143 ASP B O 1
ATOM 2434 N N . LYS B 1 144 ? -19.328 -4.594 14.945 1 31.22 144 LYS B N 1
ATOM 2435 C CA . LYS B 1 144 ? -20.719 -4.176 14.883 1 31.22 144 LYS B CA 1
ATOM 2436 C C . LYS B 1 144 ? -21.625 -5.355 14.539 1 31.22 144 LYS B C 1
ATOM 2438 O O . LYS B 1 144 ? -22.812 -5.168 14.242 1 31.22 144 LYS B O 1
ATOM 2443 N N . LEU B 1 145 ? -20.984 -6.41 13.992 1 30.38 145 LEU B N 1
ATOM 2444 C CA . LEU B 1 145 ? -22.016 -7.426 13.766 1 30.38 145 LEU B CA 1
ATOM 2445 C C . LEU B 1 145 ? -22.609 -7.906 15.078 1 30.38 145 LEU B C 1
ATOM 2447 O O . LEU B 1 145 ? -23 -9.062 15.203 1 30.38 145 LEU B O 1
ATOM 2451 N N . GLN B 1 146 ? -22.109 -7.168 16.141 1 26.77 146 GLN B N 1
ATOM 2452 C CA . GLN B 1 146 ? -22.859 -7.641 17.297 1 26.77 146 GLN B CA 1
ATOM 2453 C C . GLN B 1 146 ? -24.359 -7.652 17 1 26.77 146 GLN B C 1
ATOM 2455 O O . GLN B 1 146 ? -24.953 -6.605 16.719 1 26.77 146 GLN B O 1
ATOM 2460 N N . VAL B 1 147 ? -24.703 -8.586 16.172 1 26.67 147 VAL B N 1
ATOM 2461 C CA . VAL B 1 147 ? -26.078 -9.008 15.977 1 26.67 147 VAL B CA 1
ATOM 2462 C C . VAL B 1 147 ? -26.875 -8.828 17.266 1 26.67 147 VAL B C 1
ATOM 2464 O O . VAL B 1 147 ? -26.516 -9.398 18.297 1 26.67 147 VAL B O 1
ATOM 2467 N N . THR B 1 148 ? -27.156 -7.582 17.531 1 26.39 148 THR B N 1
ATOM 2468 C CA . THR B 1 148 ? -28.094 -7.32 18.609 1 26.39 148 THR B CA 1
ATOM 2469 C C . THR B 1 148 ? -29.203 -8.359 18.625 1 26.39 148 THR B C 1
ATOM 2471 O O . THR B 1 148 ? -29.812 -8.633 17.594 1 26.39 148 THR B O 1
ATOM 2474 N N . PRO B 1 149 ? -28.969 -9.508 19.297 1 27.8 149 PRO B N 1
ATOM 2475 C CA . PRO B 1 149 ? -30.031 -10.492 19.375 1 27.8 149 PRO B CA 1
ATOM 2476 C C . PRO B 1 149 ? -31.406 -9.859 19.609 1 27.8 149 PRO B C 1
ATOM 2478 O O . PRO B 1 149 ? -31.547 -8.984 20.469 1 27.8 149 PRO B O 1
ATOM 2481 N N . ARG B 1 150 ? -32.125 -9.516 18.5 1 28.55 150 ARG B N 1
ATOM 2482 C CA . ARG B 1 150 ? -33.469 -8.961 18.547 1 28.55 150 ARG B CA 1
ATOM 2483 C C . ARG B 1 150 ? -34.281 -9.602 19.688 1 28.55 150 ARG B C 1
ATOM 2485 O O . ARG B 1 150 ? -34.344 -10.828 19.797 1 28.55 150 ARG B O 1
ATOM 2492 N N . ARG B 1 151 ? -34.156 -8.922 20.797 1 27.03 151 ARG B N 1
ATOM 2493 C CA . ARG B 1 151 ? -35.062 -9.32 21.875 1 27.03 151 ARG B CA 1
ATOM 2494 C C . ARG B 1 151 ? -36.438 -9.703 21.344 1 27.03 151 ARG B C 1
ATOM 2496 O O . ARG B 1 151 ? -37.062 -8.922 20.641 1 27.03 151 ARG B O 1
ATOM 2503 N N . ARG B 1 152 ? -36.375 -10.977 20.781 1 26.83 152 ARG B N 1
ATOM 2504 C CA . ARG B 1 152 ? -37.719 -11.469 20.516 1 26.83 152 ARG B CA 1
ATOM 2505 C C . ARG B 1 152 ? -38.688 -10.977 21.562 1 26.83 152 ARG B C 1
ATOM 2507 O O . ARG B 1 152 ? -38.438 -11.133 22.766 1 26.83 152 ARG B O 1
ATOM 2514 N N . ARG B 1 153 ? -39.156 -9.734 21.312 1 23.59 153 ARG B N 1
ATOM 2515 C CA . ARG B 1 153 ? -40.25 -9.289 22.141 1 23.59 153 ARG B CA 1
ATOM 2516 C C . ARG B 1 153 ? -41.188 -10.453 22.5 1 23.59 153 ARG B C 1
ATOM 2518 O O . ARG B 1 153 ? -41.562 -11.242 21.641 1 23.59 153 ARG B O 1
ATOM 2525 N N . ALA B 1 154 ? -40.906 -10.938 23.688 1 27.48 154 ALA B N 1
ATOM 2526 C CA . ALA B 1 154 ? -41.75 -11.859 24.453 1 27.48 154 ALA B CA 1
ATOM 2527 C C . ALA B 1 154 ? -43.219 -11.531 24.234 1 27.48 154 ALA B C 1
ATOM 2529 O O . ALA B 1 154 ? -43.719 -10.477 24.656 1 27.48 154 ALA B O 1
ATOM 2530 N N . THR B 1 155 ? -43.625 -11.359 22.938 1 23.86 155 THR B N 1
ATOM 2531 C CA . THR B 1 155 ? -45.094 -11.188 22.938 1 23.86 155 THR B CA 1
ATOM 2532 C C . THR B 1 155 ? -45.75 -12.148 23.922 1 23.86 155 THR B C 1
ATOM 2534 O O . THR B 1 155 ? -45.375 -13.32 23.984 1 23.86 155 THR B O 1
ATOM 2537 N N . SER B 1 156 ? -46.156 -11.57 25.016 1 25.7 156 SER B N 1
ATOM 2538 C CA . SER B 1 156 ? -47 -12.008 26.141 1 25.7 156 SER B CA 1
ATOM 2539 C C . SER B 1 156 ? -48.188 -12.82 25.672 1 25.7 156 SER B C 1
ATOM 2541 O O . SER B 1 156 ? -49.094 -12.281 25.016 1 25.7 156 SER B O 1
ATOM 2543 N N . CYS B 1 157 ? -47.906 -13.805 24.781 1 25.69 157 CYS B N 1
ATOM 2544 C CA . CYS B 1 157 ? -49.125 -14.555 24.516 1 25.69 157 CYS B CA 1
ATOM 2545 C C . CYS B 1 157 ? -49.875 -14.898 25.812 1 25.69 157 CYS B C 1
ATOM 2547 O O . CYS B 1 157 ? -49.25 -15.328 26.781 1 25.69 157 CYS B O 1
ATOM 2549 N N . ARG B 1 158 ? -50.844 -14.117 26.094 1 26.48 158 ARG B N 1
ATOM 2550 C CA . ARG B 1 158 ? -51.844 -14.289 27.156 1 26.48 158 ARG B CA 1
ATOM 2551 C C . ARG B 1 158 ? -52.344 -15.727 27.219 1 26.48 158 ARG B C 1
ATOM 2553 O O . ARG B 1 158 ? -52.906 -16.25 26.25 1 26.48 158 ARG B O 1
ATOM 2560 N N . PRO B 1 159 ? -51.469 -16.562 27.844 1 27.33 159 PRO B N 1
ATOM 2561 C CA . PRO B 1 159 ? -52.094 -17.875 28.016 1 27.33 159 PRO B CA 1
ATOM 2562 C C . PRO B 1 159 ? -53.5 -17.797 28.625 1 27.33 159 PRO B C 1
ATOM 2564 O O . PRO B 1 159 ? -53.656 -17.25 29.703 1 27.33 159 PRO B O 1
ATOM 2567 N N . GLN B 1 160 ? -54.469 -17.188 27.844 1 23.39 160 GLN B N 1
ATOM 2568 C CA . GLN B 1 160 ? -55.812 -17.297 28.391 1 23.39 160 GLN B CA 1
ATOM 2569 C C . GLN B 1 160 ? -56.031 -18.656 29.016 1 23.39 160 GLN B C 1
ATOM 2571 O O . GLN B 1 160 ? -55.781 -19.688 28.391 1 23.39 160 GLN B O 1
ATOM 2576 N N . CYS B 1 161 ? -55.781 -18.656 30.25 1 25.12 161 CYS B N 1
ATOM 2577 C CA . CYS B 1 161 ? -56.156 -19.719 31.188 1 25.12 161 CYS B CA 1
ATOM 2578 C C . CYS B 1 161 ? -57.594 -20.141 30.984 1 25.12 161 CYS B C 1
ATOM 2580 O O . CYS B 1 161 ? -58.531 -19.391 31.328 1 25.12 161 CYS B O 1
ATOM 2582 N N . VAL B 1 162 ? -57.969 -20.328 29.703 1 25.27 162 VAL B N 1
ATOM 2583 C CA . VAL B 1 162 ? -59.375 -20.703 29.719 1 25.27 162 VAL B CA 1
ATOM 2584 C C . VAL B 1 162 ? -59.594 -21.844 30.703 1 25.27 162 VAL B C 1
ATOM 2586 O O . VAL B 1 162 ? -59.031 -22.938 30.562 1 25.27 162 VAL B O 1
ATOM 2589 N N . CYS B 1 163 ? -59.469 -21.516 31.938 1 25.86 163 CYS B N 1
ATOM 2590 C CA . CYS B 1 163 ? -59.969 -22.438 32.969 1 25.86 163 CYS B CA 1
ATOM 2591 C C . CYS B 1 163 ? -61.375 -22.922 32.594 1 25.86 163 CYS B C 1
ATOM 2593 O O . CYS B 1 163 ? -62.312 -22.141 32.531 1 25.86 163 CYS B O 1
ATOM 2595 N N . SER B 1 164 ? -61.375 -23.656 31.453 1 19.75 164 SER B N 1
ATOM 2596 C CA . SER B 1 164 ? -62.719 -24.234 31.328 1 19.75 164 SER B CA 1
ATOM 2597 C C . SER B 1 164 ? -63.188 -24.781 32.656 1 19.75 164 SER B C 1
ATOM 2599 O O . SER B 1 164 ? -62.438 -25.453 33.375 1 19.75 164 SER B O 1
ATOM 2601 N N . LYS B 1 165 ? -64.125 -24.031 33.344 1 23.83 165 LYS B N 1
ATOM 2602 C CA . LYS B 1 165 ? -65 -24.312 34.438 1 23.83 165 LYS B CA 1
ATOM 2603 C C . LYS B 1 165 ? -65.75 -25.656 34.219 1 23.83 165 LYS B C 1
ATOM 2605 O O . LYS B 1 165 ? -66.562 -26.047 35.031 1 23.83 165 LYS B O 1
ATOM 2610 N N . LEU B 1 166 ? -65.688 -26.391 33.094 1 22.23 166 LEU B N 1
ATOM 2611 C CA . LEU B 1 166 ? -66.812 -27.297 33.062 1 22.23 166 LEU B CA 1
ATOM 2612 C C . LEU B 1 166 ? -67 -28 34.406 1 22.23 166 LEU B C 1
ATOM 2614 O O . LEU B 1 166 ? -66 -28.25 35.094 1 22.23 166 LEU B O 1
ATOM 2618 N N . LYS B 1 167 ? -68.188 -28.547 34.5 1 22.34 167 LYS B N 1
ATOM 2619 C CA . LYS B 1 167 ? -69.5 -28.969 34.938 1 22.34 167 LYS B CA 1
ATOM 2620 C C . LYS B 1 167 ? -69.438 -3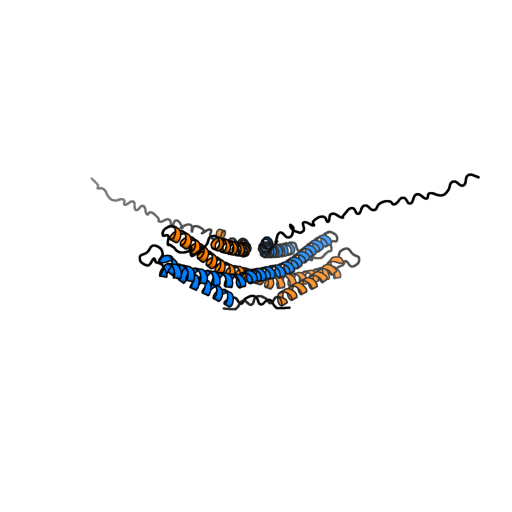0.344 35.594 1 22.34 167 LYS B C 1
ATOM 2622 O O . LYS B 1 167 ? -70 -31.312 35.094 1 22.34 167 LYS B O 1
ATOM 2627 N N . THR B 1 168 ? -68.25 -30.828 36 1 23.03 168 THR B N 1
ATOM 2628 C CA . THR B 1 168 ? -68.875 -32.031 36.5 1 23.03 168 THR B CA 1
ATOM 2629 C C . THR B 1 168 ? -70 -31.719 37.438 1 23.03 168 THR B C 1
ATOM 2631 O O . THR B 1 168 ? -69.938 -30.719 38.156 1 23.03 168 THR B O 1
ATOM 2634 N N . SER B 1 169 ? -71.188 -32.469 37.25 1 21.97 169 SER B N 1
ATOM 2635 C CA . SER B 1 169 ? -72.562 -32.781 37.625 1 21.97 169 SER B CA 1
ATOM 2636 C C . SER B 1 169 ? -72.688 -32.938 39.125 1 21.97 169 SER B C 1
ATOM 2638 O O . SER B 1 169 ? -71.75 -33.438 39.781 1 21.97 169 SER B O 1
ATOM 2640 N N . TYR B 1 170 ? -73.75 -32.312 39.688 1 19.06 170 TYR B N 1
ATOM 2641 C CA . TYR B 1 170 ? -75 -31.984 40.438 1 19.06 170 TYR B CA 1
ATOM 2642 C C . TYR B 1 170 ? -75.812 -33.219 40.656 1 19.06 170 TYR B C 1
ATOM 2644 O O . TYR B 1 170 ? -76.5 -33.688 39.719 1 19.06 170 TYR B O 1
ATOM 2652 N N . ALA B 1 171 ? -75.312 -34.406 41.156 1 19.25 171 ALA B N 1
ATOM 2653 C CA . ALA B 1 171 ? -75.938 -35 42.312 1 19.25 171 ALA B CA 1
ATOM 2654 C C . ALA B 1 171 ? -75.938 -34.062 43.5 1 19.25 171 ALA B C 1
ATOM 2656 O O . ALA B 1 171 ? -75 -33.281 43.656 1 19.25 171 ALA B O 1
#